Protein AF-A0A4V1XXW2-F1 (afdb_monomer_lite)

Structure (mmCIF, N/CA/C/O backbone):
data_AF-A0A4V1XXW2-F1
#
_entry.id   AF-A0A4V1XXW2-F1
#
loop_
_atom_site.group_PDB
_atom_site.id
_atom_site.type_symbol
_atom_site.label_atom_id
_atom_site.label_alt_id
_atom_site.label_comp_id
_atom_site.label_asym_id
_atom_site.label_entity_id
_atom_site.label_seq_id
_atom_site.pdbx_PDB_ins_code
_atom_site.Cartn_x
_atom_site.Cartn_y
_atom_site.Cartn_z
_atom_site.occupancy
_atom_site.B_iso_or_equiv
_atom_site.auth_seq_id
_atom_site.auth_comp_id
_atom_site.auth_asym_id
_atom_site.auth_atom_id
_atom_site.pdbx_PDB_model_num
ATOM 1 N N . MET A 1 1 ? 29.328 -7.543 -36.535 1.00 34.31 1 MET A N 1
ATOM 2 C CA . MET A 1 1 ? 28.942 -6.376 -35.709 1.00 34.31 1 MET A CA 1
ATOM 3 C C . MET A 1 1 ? 27.741 -6.783 -34.849 1.00 34.31 1 MET A C 1
ATOM 5 O O . MET A 1 1 ? 26.633 -6.884 -35.362 1.00 34.31 1 MET A O 1
ATOM 9 N N . PHE A 1 2 ? 27.964 -7.176 -33.589 1.00 28.14 2 PHE A N 1
ATOM 10 C CA . PHE A 1 2 ? 26.916 -7.724 -32.714 1.00 28.14 2 PHE A CA 1
ATOM 11 C C . PHE A 1 2 ? 26.118 -6.590 -32.059 1.00 28.14 2 PHE A C 1
ATOM 13 O O . PHE A 1 2 ? 26.666 -5.778 -31.323 1.00 28.14 2 PHE A O 1
ATOM 20 N N . SER A 1 3 ? 24.819 -6.524 -32.342 1.00 33.69 3 SER A N 1
ATOM 21 C CA . SER A 1 3 ? 23.911 -5.552 -31.731 1.00 33.69 3 SER A CA 1
ATOM 22 C C . SER A 1 3 ? 23.527 -6.036 -30.333 1.00 33.69 3 SER A C 1
ATOM 24 O O . SER A 1 3 ? 22.852 -7.054 -30.174 1.00 33.69 3 SER A O 1
ATOM 26 N N . GLN A 1 4 ? 24.029 -5.339 -29.318 1.00 38.03 4 GLN A N 1
ATOM 27 C CA . GLN A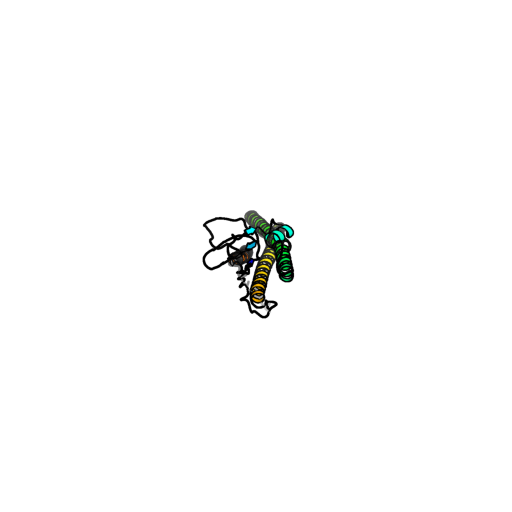 1 4 ? 23.862 -5.685 -27.911 1.00 38.03 4 GLN A CA 1
ATOM 28 C C . GLN A 1 4 ? 22.447 -5.316 -27.439 1.00 38.03 4 GLN A C 1
ATOM 30 O O . GLN A 1 4 ? 22.087 -4.145 -27.334 1.00 38.03 4 GLN A O 1
ATOM 35 N N . LYS A 1 5 ? 21.627 -6.342 -27.195 1.00 38.94 5 LYS A N 1
ATOM 36 C CA . LYS A 1 5 ? 20.193 -6.244 -26.881 1.00 38.94 5 LYS A CA 1
ATOM 37 C C . LYS A 1 5 ? 20.000 -5.975 -25.379 1.00 38.94 5 LYS A C 1
ATOM 39 O O . LYS A 1 5 ? 20.175 -6.889 -24.579 1.00 38.94 5 LYS A O 1
ATOM 44 N N . ARG A 1 6 ? 19.675 -4.738 -24.986 1.00 43.22 6 ARG A N 1
ATOM 45 C CA . ARG A 1 6 ? 19.544 -4.321 -23.570 1.00 43.22 6 ARG A CA 1
ATOM 46 C C . ARG A 1 6 ? 18.113 -4.508 -23.054 1.00 43.22 6 ARG A C 1
ATOM 48 O O . ARG A 1 6 ? 17.178 -4.432 -23.848 1.00 43.22 6 ARG A O 1
ATOM 55 N N . ARG A 1 7 ? 17.932 -4.764 -21.750 1.00 42.31 7 ARG A N 1
ATOM 56 C CA . ARG A 1 7 ? 16.605 -4.938 -21.125 1.00 42.31 7 ARG A CA 1
ATOM 57 C C . ARG A 1 7 ? 16.522 -4.175 -19.796 1.00 42.31 7 ARG A C 1
ATOM 59 O O . ARG A 1 7 ? 17.303 -4.434 -18.883 1.00 42.31 7 ARG A O 1
ATOM 66 N N . ILE A 1 8 ? 15.575 -3.246 -19.682 1.00 44.41 8 ILE A N 1
ATOM 67 C CA . ILE A 1 8 ? 15.371 -2.411 -18.485 1.00 44.41 8 ILE A CA 1
ATOM 68 C C . ILE A 1 8 ? 13.987 -2.696 -17.903 1.00 44.41 8 ILE A C 1
ATOM 70 O O . ILE A 1 8 ? 13.040 -2.919 -18.657 1.00 44.41 8 ILE A O 1
ATOM 74 N N . PHE A 1 9 ? 13.879 -2.694 -16.571 1.00 47.03 9 PHE A N 1
ATOM 75 C CA . PHE A 1 9 ? 12.652 -3.032 -15.855 1.00 47.03 9 PHE A CA 1
ATOM 76 C C . PHE A 1 9 ? 12.373 -2.030 -14.732 1.00 47.03 9 PHE A C 1
ATOM 78 O O . PHE A 1 9 ? 13.282 -1.614 -14.011 1.00 47.03 9 PHE A O 1
ATOM 85 N N . LEU A 1 10 ? 11.101 -1.648 -14.593 1.00 40.00 10 LEU A N 1
ATOM 86 C CA . LEU A 1 10 ? 10.629 -0.655 -13.632 1.00 40.00 10 LEU A CA 1
ATOM 87 C C . LEU A 1 10 ? 9.491 -1.216 -12.770 1.00 40.00 10 LEU A C 1
ATOM 89 O O . LEU A 1 10 ? 8.406 -1.450 -13.292 1.00 40.00 10 LEU A O 1
ATOM 93 N N . LEU A 1 11 ? 9.719 -1.380 -11.459 1.00 38.09 11 LEU A N 1
ATOM 94 C CA . LEU A 1 11 ? 8.665 -1.368 -10.433 1.00 38.09 11 LEU A CA 1
ATOM 95 C C . LEU A 1 11 ? 9.255 -1.288 -9.018 1.00 38.09 11 LEU A C 1
ATOM 97 O O . LEU A 1 11 ? 10.364 -1.750 -8.762 1.00 38.09 11 LEU A O 1
ATOM 101 N N . SER A 1 12 ? 8.489 -0.713 -8.093 1.00 39.03 12 SER A N 1
ATOM 102 C CA . SER A 1 12 ? 8.931 -0.370 -6.748 1.00 39.03 12 SER A CA 1
ATOM 103 C C . SER A 1 12 ? 7.797 -0.416 -5.721 1.00 39.03 12 SER A C 1
ATOM 105 O O . SER A 1 12 ? 6.732 0.117 -6.014 1.00 39.03 12 SER A O 1
ATOM 107 N N . LEU A 1 13 ? 8.043 -1.000 -4.532 1.00 41.69 13 LEU A N 1
ATOM 108 C CA . LEU A 1 13 ? 7.673 -0.451 -3.213 1.00 41.69 13 LEU A CA 1
ATOM 109 C C . LEU A 1 13 ? 8.148 -1.331 -2.042 1.00 41.69 13 LEU A C 1
ATOM 111 O O . LEU A 1 13 ? 7.731 -2.470 -1.878 1.00 41.69 13 LEU A O 1
ATOM 115 N N . THR A 1 14 ? 9.039 -0.723 -1.253 1.00 39.44 14 THR A N 1
ATOM 116 C CA . THR A 1 14 ? 9.429 -0.948 0.154 1.00 39.44 14 THR A CA 1
ATOM 117 C C . THR A 1 14 ? 9.160 -2.306 0.816 1.00 39.44 14 THR A C 1
ATOM 119 O O . THR A 1 14 ? 8.031 -2.630 1.175 1.00 39.44 14 THR A O 1
ATOM 122 N N . GLY A 1 15 ? 10.253 -2.984 1.170 1.00 31.86 15 GLY A N 1
ATOM 123 C CA . GLY A 1 15 ? 10.328 -4.003 2.216 1.00 31.86 15 GLY A CA 1
ATOM 124 C C . GLY A 1 15 ? 11.742 -4.581 2.256 1.00 31.86 15 GLY A C 1
ATOM 125 O O . GLY A 1 15 ? 12.298 -4.883 1.205 1.00 31.86 15 GLY A O 1
ATOM 126 N N . CYS A 1 16 ? 12.369 -4.670 3.429 1.00 30.25 16 CYS A N 1
ATOM 127 C CA . CYS A 1 16 ? 13.702 -5.258 3.564 1.00 30.25 16 CYS A CA 1
ATOM 128 C C . CYS A 1 16 ? 13.752 -6.657 2.929 1.00 30.25 16 CYS A C 1
ATOM 130 O O . CYS A 1 16 ? 12.799 -7.425 3.062 1.00 30.25 16 CYS A O 1
ATOM 132 N N . LEU A 1 17 ? 14.881 -6.987 2.288 1.00 32.81 17 LEU A N 1
ATOM 133 C CA . LEU A 1 17 ? 15.270 -8.358 1.962 1.00 32.81 17 LEU A CA 1
ATOM 134 C C . LEU A 1 17 ? 15.168 -9.191 3.237 1.00 32.81 17 LEU A C 1
ATOM 136 O O . LEU A 1 17 ? 16.070 -9.203 4.069 1.00 32.81 17 LEU A O 1
ATOM 140 N N . SER A 1 18 ? 14.052 -9.883 3.397 1.00 30.67 18 SER A N 1
ATOM 141 C CA . SER A 1 18 ? 14.044 -11.062 4.220 1.00 30.67 18 SER A CA 1
ATOM 142 C C . SER A 1 18 ? 14.420 -12.191 3.278 1.00 30.67 18 SER A C 1
ATOM 144 O O . SER A 1 18 ? 13.609 -12.627 2.467 1.00 30.67 18 SER A O 1
ATOM 146 N N . THR A 1 19 ? 15.633 -12.715 3.415 1.00 39.47 19 THR A N 1
ATOM 147 C CA . THR A 1 19 ? 15.940 -14.106 3.052 1.00 39.47 19 THR A CA 1
ATOM 148 C C . THR A 1 19 ? 15.195 -15.074 3.987 1.00 39.47 19 THR A C 1
ATOM 150 O O . THR A 1 19 ? 15.699 -16.145 4.311 1.00 39.47 19 THR A O 1
ATOM 153 N N . SER A 1 20 ? 14.005 -14.692 4.473 1.00 36.78 20 SER A N 1
ATOM 154 C CA . SER A 1 20 ? 13.183 -15.532 5.321 1.00 36.78 20 SER A CA 1
ATOM 155 C C . SER A 1 20 ? 12.660 -16.678 4.464 1.00 36.78 20 SER A C 1
ATOM 157 O O . SER A 1 20 ? 11.963 -16.436 3.473 1.00 36.78 20 SER A O 1
ATOM 159 N N . PRO A 1 21 ? 12.952 -17.928 4.847 1.00 45.88 21 PRO A N 1
ATOM 160 C CA . PRO A 1 21 ? 12.449 -19.112 4.164 1.00 45.88 21 PRO A CA 1
ATOM 161 C C . PRO A 1 21 ? 10.920 -19.280 4.280 1.00 45.88 21 PRO A C 1
ATOM 163 O O . PRO A 1 21 ? 10.377 -20.237 3.740 1.00 45.88 21 PRO A O 1
ATOM 166 N N . GLY A 1 22 ? 10.210 -18.379 4.973 1.00 34.62 22 GLY A N 1
ATOM 167 C CA . GLY A 1 22 ? 8.797 -18.553 5.316 1.00 34.62 22 GLY A CA 1
ATOM 1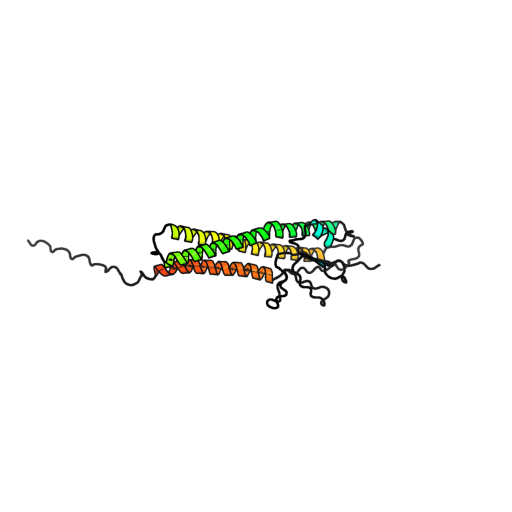68 C C . GLY A 1 22 ? 7.777 -18.139 4.251 1.00 34.62 22 GLY A C 1
ATOM 169 O O . GLY A 1 22 ? 6.651 -18.622 4.304 1.00 34.62 22 GLY A O 1
ATOM 170 N N . ILE A 1 23 ? 8.118 -17.259 3.297 1.00 42.28 23 ILE A N 1
ATOM 171 C CA . ILE A 1 23 ? 7.172 -16.807 2.253 1.00 42.28 23 ILE A CA 1
ATOM 172 C C . ILE A 1 23 ? 7.885 -16.720 0.891 1.00 42.28 23 ILE A C 1
ATOM 174 O O . ILE A 1 23 ? 8.285 -15.632 0.460 1.00 42.28 23 ILE A O 1
ATOM 178 N N . PRO A 1 24 ? 8.074 -17.848 0.180 1.00 38.12 24 PRO A N 1
ATOM 179 C CA . PRO A 1 24 ? 8.524 -17.813 -1.205 1.00 38.12 24 PRO A CA 1
ATOM 180 C C . PRO A 1 24 ? 7.458 -17.097 -2.036 1.00 38.12 24 PRO A C 1
ATOM 182 O O . PRO A 1 24 ? 6.322 -17.547 -2.123 1.00 38.12 24 PRO A O 1
ATOM 185 N N . GLY A 1 25 ? 7.799 -15.963 -2.636 1.00 35.16 25 GLY A N 1
ATOM 186 C CA . GLY A 1 25 ? 6.858 -15.253 -3.502 1.00 35.16 25 GLY A CA 1
ATOM 187 C C . GLY A 1 25 ? 6.992 -13.747 -3.469 1.00 35.16 25 GLY A C 1
ATOM 188 O O . GLY A 1 25 ? 6.607 -13.126 -4.441 1.00 35.16 25 GLY A O 1
ATOM 189 N N . LEU A 1 26 ? 7.522 -13.163 -2.389 1.00 42.03 26 LEU A N 1
ATOM 190 C CA . LEU A 1 26 ? 7.426 -11.728 -2.099 1.00 42.03 26 LEU A CA 1
ATOM 191 C C . LEU A 1 26 ? 8.379 -10.875 -2.959 1.00 42.03 26 LEU A C 1
ATOM 193 O O . LEU A 1 26 ? 9.359 -10.306 -2.487 1.00 42.03 26 LEU A O 1
ATOM 197 N N . PHE A 1 27 ? 8.096 -10.812 -4.256 1.00 43.94 27 PHE A N 1
ATOM 198 C CA . PHE A 1 27 ? 8.801 -10.001 -5.243 1.00 43.94 27 PHE A CA 1
ATOM 199 C C . PHE A 1 27 ? 7.762 -9.131 -5.938 1.00 43.94 27 PHE A C 1
ATOM 201 O O . PHE A 1 27 ? 6.696 -9.607 -6.332 1.00 43.94 27 PHE A O 1
ATOM 208 N N . LEU A 1 28 ? 8.061 -7.839 -6.079 1.00 47.53 28 LEU A N 1
ATOM 209 C CA . LEU A 1 28 ? 7.188 -6.928 -6.817 1.00 47.53 28 LEU A CA 1
ATOM 210 C C . LEU A 1 28 ? 7.220 -7.181 -8.324 1.00 47.53 28 LEU A C 1
ATOM 212 O O . LEU A 1 28 ? 6.311 -6.747 -9.014 1.00 47.53 28 LEU A O 1
ATOM 216 N N . VAL A 1 29 ? 8.273 -7.818 -8.829 1.00 42.75 29 VAL A N 1
ATOM 217 C CA . VAL A 1 29 ? 8.420 -8.228 -10.225 1.00 42.75 29 VAL A CA 1
ATOM 218 C C . VAL A 1 29 ? 9.276 -9.484 -10.228 1.00 42.75 29 VAL A C 1
ATOM 220 O O . VAL A 1 29 ? 10.329 -9.516 -9.591 1.00 42.75 29 VAL A O 1
ATOM 223 N N . GLU A 1 30 ? 8.829 -10.515 -10.936 1.00 41.81 30 GLU A N 1
ATOM 224 C CA . GLU A 1 30 ? 9.654 -11.679 -11.244 1.00 41.81 30 GLU A CA 1
ATOM 225 C C . GLU A 1 30 ? 10.214 -11.508 -12.650 1.00 41.81 30 GLU A C 1
ATOM 227 O O . GLU A 1 30 ? 9.469 -11.305 -13.611 1.00 41.81 30 GLU A O 1
ATOM 232 N N . LEU A 1 31 ? 11.540 -11.538 -12.758 1.00 45.03 31 LEU A N 1
ATOM 233 C CA . LEU A 1 31 ? 12.211 -11.349 -14.026 1.00 45.03 31 LEU A CA 1
ATOM 234 C C . LEU A 1 31 ? 12.726 -12.677 -14.564 1.00 45.03 31 LEU A C 1
ATOM 236 O O . LEU A 1 31 ? 13.581 -13.309 -13.947 1.00 45.03 31 LEU A O 1
ATOM 240 N N . GLN A 1 32 ? 12.243 -13.069 -15.742 1.00 45.28 32 GLN A N 1
ATOM 241 C CA . GLN A 1 32 ? 12.719 -14.260 -16.435 1.00 45.28 32 GLN A CA 1
ATOM 242 C C . GLN A 1 32 ? 13.586 -13.853 -17.630 1.00 45.28 32 GLN A C 1
ATOM 244 O O . GLN A 1 32 ? 13.090 -13.460 -18.689 1.00 45.28 32 GLN A O 1
ATOM 249 N N . VAL A 1 33 ? 14.908 -13.951 -17.473 1.00 44.53 33 VAL A N 1
ATOM 250 C CA . VAL A 1 33 ? 15.854 -13.793 -18.585 1.00 44.53 33 VAL A CA 1
ATOM 251 C C . VAL A 1 33 ? 16.263 -15.190 -19.042 1.00 44.53 33 VAL A C 1
ATOM 253 O O . VAL A 1 33 ? 16.951 -15.916 -18.338 1.00 44.53 33 VAL A O 1
ATOM 256 N N . ASN A 1 34 ? 15.810 -15.580 -20.235 1.00 48.88 34 ASN A N 1
ATOM 257 C CA . ASN A 1 34 ? 16.243 -16.811 -20.908 1.00 48.88 34 ASN A CA 1
ATOM 258 C C . ASN A 1 34 ? 15.961 -18.132 -20.148 1.00 48.88 34 ASN A C 1
ATOM 260 O O . ASN A 1 34 ? 16.733 -19.075 -20.249 1.00 48.88 34 ASN A O 1
ATOM 264 N N . ARG A 1 35 ? 14.832 -18.223 -19.423 1.00 52.47 35 ARG A N 1
ATOM 265 C CA . ARG A 1 35 ? 14.313 -19.432 -18.730 1.00 52.47 35 ARG A CA 1
ATOM 266 C C . ARG A 1 35 ? 15.208 -20.081 -17.655 1.00 52.47 35 ARG A C 1
ATOM 268 O O . ARG A 1 35 ? 14.703 -20.962 -16.968 1.00 52.47 35 ARG A O 1
ATOM 275 N N . THR A 1 36 ? 16.462 -19.669 -17.464 1.00 47.38 36 THR A N 1
ATOM 276 C CA . THR A 1 36 ? 17.409 -20.379 -16.577 1.00 47.38 36 THR A CA 1
ATOM 277 C C . THR A 1 36 ? 17.862 -19.600 -15.345 1.00 47.38 36 THR A C 1
ATOM 279 O O . THR A 1 36 ? 18.256 -20.230 -14.371 1.00 47.38 36 THR A O 1
ATOM 282 N N . GLU A 1 37 ? 17.772 -18.267 -15.327 1.00 48.91 37 GLU A N 1
ATOM 283 C CA . GLU A 1 37 ? 18.101 -17.474 -14.134 1.00 48.91 37 GLU A CA 1
ATOM 284 C C . GLU A 1 37 ? 16.870 -16.766 -13.578 1.00 48.91 37 GLU A C 1
ATOM 286 O O . GLU A 1 37 ? 16.247 -15.930 -14.237 1.00 48.91 37 GLU A O 1
ATOM 291 N N . LEU A 1 38 ? 16.538 -17.120 -12.336 1.00 50.09 38 LEU A N 1
ATOM 292 C CA . LEU A 1 38 ? 15.478 -16.510 -11.554 1.00 50.09 38 LEU A CA 1
ATOM 293 C C . LEU A 1 38 ? 16.111 -15.614 -10.488 1.00 50.09 38 LEU A C 1
ATOM 295 O O . LEU A 1 38 ? 16.591 -16.102 -9.466 1.00 50.09 38 LEU A O 1
ATOM 299 N N . ILE A 1 39 ? 16.118 -14.303 -10.717 1.00 53.00 39 ILE A N 1
ATOM 300 C CA . ILE A 1 39 ? 16.621 -13.342 -9.731 1.00 53.00 39 ILE A CA 1
ATOM 301 C C . ILE A 1 39 ? 15.429 -12.638 -9.092 1.00 53.00 39 ILE A C 1
ATOM 303 O O . ILE A 1 39 ? 14.649 -11.959 -9.756 1.00 53.00 39 ILE A O 1
ATOM 307 N N . ARG A 1 40 ? 15.289 -12.833 -7.780 1.00 46.41 40 ARG A N 1
ATOM 308 C CA . ARG A 1 40 ? 14.234 -12.252 -6.946 1.00 46.41 40 ARG A CA 1
ATOM 309 C C . ARG A 1 40 ? 14.840 -11.119 -6.140 1.00 46.41 40 ARG A C 1
ATOM 311 O O . ARG A 1 40 ? 15.614 -11.360 -5.218 1.00 46.41 40 ARG A O 1
ATOM 318 N N . ALA A 1 41 ? 14.515 -9.887 -6.502 1.00 49.38 41 ALA A N 1
ATOM 319 C CA . ALA A 1 41 ? 15.043 -8.709 -5.835 1.00 49.38 41 ALA A CA 1
ATOM 320 C C . ALA A 1 41 ? 13.929 -7.716 -5.512 1.00 49.38 41 ALA A C 1
ATOM 322 O O . ALA A 1 41 ? 12.974 -7.547 -6.269 1.00 49.38 41 ALA A O 1
ATOM 323 N N . VAL A 1 42 ? 14.074 -7.056 -4.364 1.00 51.88 42 VAL A N 1
ATOM 324 C CA . VAL A 1 42 ? 13.177 -5.994 -3.910 1.00 51.88 42 VAL A CA 1
ATOM 325 C C . VAL A 1 42 ? 13.821 -4.661 -4.272 1.00 51.88 42 VAL A C 1
ATOM 327 O O . VAL A 1 42 ? 14.679 -4.150 -3.557 1.00 51.88 42 VAL A O 1
ATOM 330 N N . GLY A 1 43 ? 13.467 -4.137 -5.441 1.00 59.09 43 GLY A N 1
ATOM 331 C CA . GLY A 1 43 ? 14.053 -2.921 -5.990 1.00 59.09 43 GLY A CA 1
ATOM 332 C C . GLY A 1 43 ? 13.922 -2.864 -7.504 1.00 59.09 43 GLY A C 1
ATOM 333 O O . GLY A 1 43 ? 13.312 -3.730 -8.127 1.00 59.09 43 GLY A O 1
ATOM 334 N N . MET A 1 44 ? 14.519 -1.837 -8.094 1.00 57.66 44 MET A N 1
ATOM 335 C CA . MET A 1 44 ? 14.619 -1.732 -9.542 1.00 57.66 44 MET A CA 1
ATOM 336 C C . MET A 1 44 ? 15.842 -2.500 -10.007 1.00 57.66 44 MET A C 1
ATOM 338 O O . MET A 1 44 ? 16.954 -2.226 -9.555 1.00 57.66 44 MET A O 1
ATOM 342 N N . CYS A 1 45 ? 15.636 -3.457 -10.905 1.00 59.16 45 CYS A N 1
ATOM 343 C CA . CYS A 1 45 ? 16.719 -4.196 -11.531 1.00 59.16 45 CYS A CA 1
ATOM 344 C C . CYS A 1 45 ? 16.777 -3.842 -13.009 1.00 59.16 45 CYS A C 1
ATOM 346 O O . CYS A 1 45 ? 15.785 -3.970 -13.724 1.00 59.16 45 CYS A O 1
ATOM 348 N N . ALA A 1 46 ? 17.952 -3.450 -13.484 1.00 62.59 46 ALA A N 1
ATOM 349 C CA . ALA A 1 46 ? 18.212 -3.360 -14.912 1.00 62.59 46 ALA A CA 1
ATOM 350 C C . ALA A 1 46 ? 19.345 -4.301 -15.294 1.00 62.59 46 ALA A C 1
ATOM 352 O O . ALA A 1 46 ? 20.274 -4.547 -14.518 1.00 62.59 46 ALA A O 1
ATOM 353 N N . SER A 1 47 ? 19.267 -4.806 -16.523 1.00 60.94 47 SER A N 1
ATOM 354 C CA . SER A 1 47 ? 20.365 -5.527 -17.142 1.00 60.94 47 SER A CA 1
ATOM 355 C C . SER A 1 47 ? 20.771 -4.832 -18.434 1.00 60.94 47 SER A C 1
ATOM 357 O O . SER A 1 47 ? 20.034 -4.791 -19.423 1.00 60.94 47 SER A O 1
ATOM 359 N N . GLN A 1 48 ? 21.975 -4.264 -18.436 1.00 57.97 48 GLN A N 1
ATOM 360 C CA . GLN A 1 48 ? 22.503 -3.597 -19.623 1.00 57.97 48 GLN A CA 1
ATOM 361 C C . GLN A 1 48 ? 22.922 -4.594 -20.714 1.00 57.97 48 GLN A C 1
ATOM 363 O O . GLN A 1 48 ? 23.010 -4.205 -21.876 1.00 57.97 48 GLN A O 1
ATOM 368 N N . SER A 1 49 ? 23.147 -5.869 -20.383 1.00 61.50 49 SER A N 1
ATOM 369 C CA . SER A 1 49 ? 23.575 -6.906 -21.324 1.00 61.50 49 SER A CA 1
ATOM 370 C C . SER A 1 49 ? 22.926 -8.253 -20.983 1.00 61.50 49 SER A C 1
ATOM 372 O O . SER A 1 49 ? 22.824 -8.590 -19.808 1.00 61.50 49 SER A O 1
ATOM 374 N N . PRO A 1 50 ? 22.546 -9.090 -21.966 1.00 57.69 50 PRO A N 1
ATOM 375 C CA . PRO A 1 50 ? 21.945 -10.402 -21.695 1.00 57.69 50 PRO A CA 1
ATOM 376 C C . PRO A 1 50 ? 22.870 -11.350 -20.915 1.00 57.69 50 PRO A C 1
ATOM 378 O O . PRO A 1 50 ? 22.403 -12.351 -20.391 1.00 57.69 50 PRO A O 1
ATOM 381 N N . THR A 1 51 ? 24.163 -11.031 -20.846 1.00 62.75 51 THR A N 1
ATOM 382 C CA . THR A 1 51 ? 25.200 -11.781 -20.129 1.00 62.75 51 THR A CA 1
ATOM 383 C C . THR A 1 51 ? 25.692 -11.091 -18.854 1.00 62.75 51 THR A C 1
ATOM 385 O O . THR A 1 51 ? 26.549 -11.636 -18.169 1.00 62.75 51 THR A O 1
ATOM 388 N N . SER A 1 52 ? 25.215 -9.881 -18.534 1.00 60.31 52 SER A N 1
ATOM 389 C CA . SER A 1 52 ? 25.652 -9.163 -17.332 1.00 60.31 52 SER A CA 1
ATOM 390 C C . SER A 1 52 ? 24.753 -9.473 -16.143 1.00 60.31 52 SER A C 1
ATOM 392 O O . SER A 1 52 ? 23.529 -9.466 -16.288 1.00 60.31 52 SER A O 1
ATOM 394 N N . HIS A 1 53 ? 25.362 -9.640 -14.965 1.00 63.84 53 HIS A N 1
ATOM 395 C CA . HIS A 1 53 ? 24.653 -9.717 -13.689 1.00 63.84 53 HIS A CA 1
ATOM 396 C C . HIS A 1 53 ? 23.648 -8.563 -13.559 1.00 63.84 53 HIS A C 1
ATOM 398 O O . HIS A 1 53 ? 24.000 -7.395 -13.754 1.00 63.84 53 HIS A O 1
ATOM 404 N N . LEU A 1 54 ? 22.396 -8.893 -13.229 1.00 61.59 54 LEU A N 1
ATOM 405 C CA . LEU A 1 54 ? 21.365 -7.905 -12.922 1.00 61.59 54 LEU A CA 1
ATOM 406 C C . LEU A 1 54 ? 21.824 -7.043 -11.744 1.00 61.59 54 LEU A C 1
ATOM 408 O O . LEU A 1 54 ? 22.093 -7.551 -10.656 1.00 61.59 54 LEU A O 1
ATOM 412 N N . LYS A 1 55 ? 21.897 -5.726 -11.956 1.00 66.62 55 LYS A N 1
ATOM 413 C CA . LYS A 1 55 ? 22.121 -4.773 -10.868 1.00 66.62 55 LYS A CA 1
ATOM 414 C C . LYS A 1 55 ? 20.769 -4.356 -10.326 1.00 66.62 55 LYS A C 1
ATOM 416 O O . LYS A 1 55 ? 19.993 -3.715 -11.030 1.00 66.62 55 LYS A O 1
ATOM 421 N N . CYS A 1 56 ? 20.508 -4.733 -9.083 1.00 68.50 56 CYS A N 1
ATOM 422 C CA . CYS A 1 56 ? 19.291 -4.387 -8.369 1.00 68.50 56 CYS A CA 1
ATOM 423 C C . CYS A 1 56 ? 19.588 -3.305 -7.338 1.00 68.50 56 CYS A C 1
ATOM 425 O O . CYS A 1 56 ? 20.531 -3.432 -6.557 1.00 68.50 56 CYS A O 1
ATOM 427 N N . LEU A 1 57 ? 18.791 -2.240 -7.347 1.00 69.62 57 LEU A N 1
ATOM 428 C CA . LEU A 1 57 ? 18.970 -1.085 -6.477 1.00 69.62 57 LEU A CA 1
ATOM 429 C C . LEU A 1 57 ? 17.666 -0.747 -5.745 1.00 69.62 57 LEU A C 1
ATOM 431 O O . LEU A 1 57 ? 16.589 -0.773 -6.351 1.00 69.62 57 LEU A O 1
ATOM 435 N N . PRO A 1 58 ? 17.744 -0.383 -4.455 1.00 70.25 58 PRO A N 1
ATOM 436 C CA . PRO A 1 58 ? 16.608 0.168 -3.736 1.00 70.25 58 PRO A CA 1
ATOM 437 C C . PRO A 1 58 ? 16.249 1.549 -4.303 1.00 70.25 58 PRO A C 1
ATOM 439 O O . PRO A 1 58 ? 16.957 2.535 -4.116 1.00 70.25 58 PRO A O 1
ATOM 442 N N . SER A 1 59 ? 15.099 1.622 -4.959 1.00 67.31 59 SER A N 1
ATOM 443 C CA . SER A 1 59 ? 14.487 2.839 -5.519 1.00 67.31 59 SER A CA 1
ATOM 444 C C . SER A 1 59 ? 14.129 3.900 -4.475 1.00 67.31 59 SER A C 1
ATOM 446 O O . SER A 1 59 ? 14.031 5.076 -4.801 1.00 67.31 59 SER A O 1
ATOM 448 N N . TYR A 1 60 ? 13.924 3.492 -3.219 1.00 67.44 60 TYR A N 1
ATOM 449 C CA . TYR A 1 60 ? 13.602 4.403 -2.115 1.00 67.44 60 TYR A CA 1
ATOM 450 C C . TYR A 1 60 ? 14.806 5.252 -1.681 1.00 67.44 60 TYR A C 1
ATOM 452 O O . TYR A 1 60 ? 14.634 6.417 -1.338 1.00 67.44 60 TYR A O 1
ATOM 460 N N . SER A 1 61 ? 16.014 4.679 -1.672 1.00 70.94 61 SER A N 1
ATOM 461 C CA . SER A 1 61 ? 17.209 5.358 -1.152 1.00 70.94 61 SER A CA 1
ATOM 462 C C . SER A 1 61 ? 18.097 5.943 -2.246 1.00 70.94 61 SER A C 1
ATOM 464 O O . SER A 1 61 ? 18.985 6.742 -1.958 1.00 70.94 61 SER A O 1
ATOM 466 N N . ALA A 1 62 ? 17.906 5.526 -3.497 1.00 74.25 62 ALA A N 1
ATOM 467 C CA . ALA A 1 62 ? 18.603 6.098 -4.635 1.00 74.25 62 ALA A CA 1
ATOM 468 C C . ALA A 1 62 ? 17.819 7.310 -5.154 1.00 74.25 62 ALA A C 1
ATOM 470 O O . ALA A 1 62 ? 16.676 7.175 -5.585 1.00 74.25 62 ALA A O 1
ATOM 471 N N . GLY A 1 63 ? 18.436 8.494 -5.113 1.00 80.25 63 GLY A N 1
ATOM 472 C CA . GLY A 1 63 ? 17.890 9.674 -5.785 1.00 80.25 63 GLY A CA 1
ATOM 473 C C . GLY A 1 63 ? 17.744 9.438 -7.290 1.00 80.25 63 GLY A C 1
ATOM 474 O O . GLY A 1 63 ? 18.469 8.620 -7.861 1.00 80.25 63 GLY A O 1
ATOM 475 N N . GLU A 1 64 ? 16.828 10.169 -7.925 1.00 80.31 64 GLU A N 1
ATOM 476 C CA . GLU A 1 64 ? 16.495 10.033 -9.351 1.00 80.31 64 GLU A CA 1
ATOM 477 C C . GLU A 1 64 ? 17.736 10.058 -10.254 1.00 80.31 64 GLU A C 1
ATOM 479 O O . GLU A 1 64 ? 17.871 9.197 -11.115 1.00 80.31 64 GLU A O 1
ATOM 484 N N . SER A 1 65 ? 18.692 10.957 -9.992 1.00 82.50 65 SER A N 1
ATOM 485 C CA . SER A 1 65 ? 19.948 11.059 -10.748 1.00 82.50 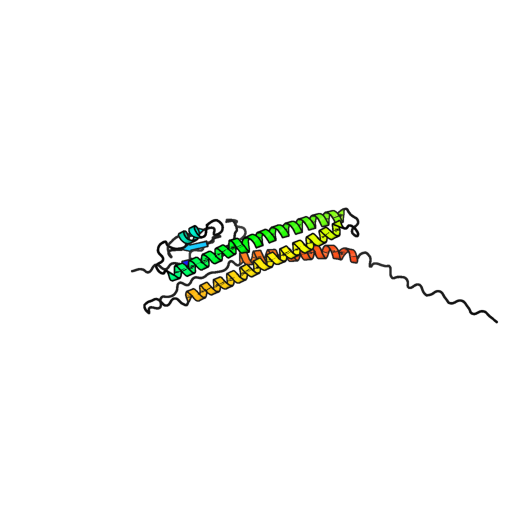65 SER A CA 1
ATOM 486 C C . SER A 1 65 ? 20.828 9.817 -10.625 1.00 82.50 65 SER A C 1
ATOM 488 O O . SER A 1 65 ? 21.274 9.280 -11.629 1.00 82.50 65 SER A O 1
ATOM 490 N N . ARG A 1 66 ? 21.020 9.281 -9.412 1.00 81.62 66 ARG A N 1
ATOM 491 C CA . ARG A 1 66 ? 21.790 8.038 -9.223 1.00 81.62 66 ARG A CA 1
ATOM 492 C C . ARG A 1 66 ? 21.115 6.844 -9.873 1.00 81.62 66 ARG A C 1
ATOM 494 O O . ARG A 1 66 ? 21.787 5.940 -10.357 1.00 81.62 66 ARG A O 1
ATOM 501 N N . LEU A 1 67 ? 19.790 6.817 -9.828 1.00 77.19 67 LEU A N 1
ATOM 502 C CA . LEU A 1 67 ? 18.998 5.751 -10.412 1.00 77.19 67 LEU A CA 1
ATOM 503 C C . LEU A 1 67 ? 19.063 5.823 -11.945 1.00 77.19 67 LEU A C 1
ATOM 505 O O . LEU A 1 67 ? 19.281 4.802 -12.589 1.00 77.19 67 LEU A O 1
ATOM 509 N N . ALA A 1 68 ? 18.981 7.028 -12.509 1.00 82.31 68 ALA A N 1
ATOM 510 C CA . ALA A 1 68 ? 19.217 7.297 -13.919 1.00 82.31 68 ALA A CA 1
ATOM 511 C C . ALA A 1 68 ? 20.633 6.870 -14.329 1.00 82.31 68 ALA A C 1
ATOM 513 O O . ALA A 1 68 ? 20.757 6.037 -15.212 1.00 82.31 68 ALA A O 1
ATOM 514 N N . ASP A 1 69 ? 21.682 7.313 -13.635 1.00 83.50 69 ASP A N 1
ATOM 515 C CA . ASP A 1 69 ? 23.078 6.984 -13.968 1.00 83.50 69 ASP A CA 1
ATOM 516 C C . ASP A 1 69 ? 23.390 5.479 -13.901 1.00 83.50 69 ASP A C 1
ATOM 518 O O . ASP A 1 69 ? 24.256 4.972 -14.616 1.00 83.50 69 ASP A O 1
ATOM 522 N N . LEU A 1 70 ? 22.706 4.746 -13.017 1.00 76.81 70 LEU A N 1
ATOM 523 C CA . LEU A 1 70 ? 22.916 3.308 -12.840 1.00 76.81 70 LEU A CA 1
ATOM 524 C C . LEU A 1 70 ? 22.096 2.464 -13.821 1.00 76.81 70 LEU A C 1
ATOM 526 O O . LEU A 1 70 ? 22.567 1.411 -14.266 1.00 76.81 70 LEU A O 1
ATOM 530 N N . LEU A 1 71 ? 20.868 2.888 -14.133 1.00 73.62 71 LEU A N 1
ATOM 531 C CA . LEU A 1 71 ? 19.950 2.137 -14.993 1.00 73.62 71 LEU A CA 1
ATOM 532 C C . LEU A 1 71 ? 20.095 2.525 -16.470 1.00 73.62 71 LEU A C 1
ATOM 534 O O . LEU A 1 71 ? 20.000 1.654 -17.339 1.00 73.62 71 LEU A O 1
ATOM 538 N N . LEU A 1 72 ? 20.346 3.802 -16.759 1.00 78.56 72 LEU A N 1
ATOM 539 C CA . LEU A 1 72 ? 20.597 4.310 -18.100 1.00 78.56 72 LEU A CA 1
ATOM 540 C C . LEU A 1 72 ? 22.093 4.203 -18.408 1.00 78.56 72 LEU A C 1
ATOM 542 O O . LEU A 1 72 ? 22.940 4.561 -17.593 1.00 78.56 72 LEU A O 1
ATOM 546 N N . PRO A 1 73 ? 22.460 3.701 -19.590 1.00 70.38 73 PRO A N 1
ATOM 547 C CA . PRO A 1 73 ? 23.846 3.745 -20.012 1.00 70.38 73 PRO A CA 1
ATOM 548 C C . PRO A 1 73 ? 24.286 5.187 -20.268 1.00 70.38 73 PRO A C 1
ATOM 550 O O . PRO A 1 73 ? 23.543 5.954 -20.871 1.00 70.38 73 PRO A O 1
ATOM 553 N N . SER A 1 74 ? 25.531 5.517 -19.912 1.00 76.25 74 SER A N 1
ATOM 554 C CA . SER A 1 74 ? 26.117 6.859 -20.082 1.00 76.25 74 SER A CA 1
ATOM 555 C C . SER A 1 74 ? 26.130 7.371 -21.531 1.00 76.25 74 SER A C 1
ATOM 557 O O . SER A 1 74 ? 26.347 8.553 -21.758 1.00 76.25 74 SER A O 1
ATOM 559 N N . ASN A 1 75 ? 25.910 6.486 -22.509 1.00 76.94 75 ASN A N 1
ATOM 560 C CA . ASN A 1 75 ? 25.724 6.823 -23.917 1.00 76.94 75 ASN A CA 1
ATOM 561 C C . ASN A 1 75 ? 24.566 5.979 -24.484 1.00 76.94 75 ASN A C 1
ATOM 563 O O . ASN A 1 75 ? 24.791 4.837 -24.917 1.00 76.94 75 ASN A O 1
ATOM 567 N N . PRO A 1 76 ? 23.312 6.463 -24.423 1.00 72.12 76 PRO A N 1
ATOM 568 C CA . PRO A 1 76 ? 22.206 5.779 -25.070 1.00 72.12 76 PRO A CA 1
ATOM 569 C C . PRO A 1 76 ? 22.394 5.872 -26.588 1.00 72.12 76 PRO A C 1
ATOM 571 O O . PRO A 1 76 ? 22.598 6.948 -27.136 1.00 72.12 76 PRO A O 1
ATOM 574 N N . ALA A 1 77 ? 22.328 4.730 -27.278 1.00 71.25 77 ALA A N 1
ATOM 575 C CA . ALA A 1 77 ? 22.390 4.695 -28.742 1.00 71.25 77 ALA A CA 1
ATOM 576 C C . ALA A 1 77 ? 21.163 5.356 -29.402 1.00 71.25 77 ALA A C 1
ATOM 578 O O . ALA A 1 77 ? 21.176 5.602 -30.602 1.00 71.25 77 ALA A O 1
ATOM 579 N N . ASP A 1 78 ? 20.118 5.615 -28.612 1.00 75.31 78 ASP A N 1
ATOM 580 C CA . ASP A 1 78 ? 18.859 6.197 -29.043 1.00 75.31 78 ASP A CA 1
ATOM 581 C C . ASP A 1 78 ? 18.396 7.246 -28.006 1.00 75.31 78 ASP A C 1
ATOM 583 O O . ASP A 1 78 ? 18.094 6.880 -26.859 1.00 75.31 78 ASP A O 1
ATOM 587 N N . PRO A 1 79 ? 18.392 8.547 -28.354 1.00 79.75 79 PRO A N 1
ATOM 588 C CA . PRO A 1 79 ? 17.983 9.612 -27.442 1.00 79.75 79 PRO A CA 1
ATOM 589 C C . PRO A 1 79 ? 16.486 9.558 -27.099 1.00 79.75 79 PRO A C 1
ATOM 591 O O . PRO A 1 79 ? 16.105 9.971 -26.003 1.00 79.75 79 PRO A O 1
ATOM 594 N N . GLU A 1 80 ? 15.639 9.012 -27.978 1.00 79.44 80 GLU A N 1
ATOM 595 C CA . GLU A 1 80 ? 14.194 8.911 -27.744 1.00 79.44 80 GLU A CA 1
ATOM 596 C C . GLU A 1 80 ? 13.895 7.903 -26.624 1.00 79.44 80 GLU A C 1
ATOM 598 O O . GLU A 1 80 ? 13.155 8.191 -25.678 1.00 79.44 80 GLU A O 1
ATOM 603 N N . TYR A 1 81 ? 14.576 6.754 -26.655 1.00 73.94 81 TYR A N 1
ATOM 604 C CA . TYR A 1 81 ? 14.491 5.736 -25.608 1.00 73.94 81 TYR A CA 1
ATOM 605 C C . TYR A 1 81 ? 14.911 6.272 -24.232 1.00 73.94 81 TYR A C 1
ATOM 607 O O . TYR A 1 81 ? 14.274 5.971 -23.217 1.00 73.94 81 TYR A O 1
ATOM 615 N N . ALA A 1 82 ? 15.976 7.078 -24.187 1.00 79.50 82 ALA A N 1
ATOM 616 C CA . ALA A 1 82 ? 16.447 7.690 -22.948 1.00 79.50 82 ALA A CA 1
ATOM 617 C C . ALA A 1 82 ? 15.399 8.646 -22.358 1.00 79.50 82 ALA A C 1
ATOM 619 O O . ALA A 1 82 ? 15.164 8.619 -21.148 1.00 79.50 82 ALA A O 1
ATOM 620 N N . GLY A 1 83 ? 14.718 9.427 -23.203 1.00 82.25 83 GLY A N 1
ATOM 621 C CA . GLY A 1 83 ? 13.631 10.314 -22.784 1.00 82.25 83 GLY A CA 1
ATOM 622 C C . GLY A 1 83 ? 12.463 9.555 -22.149 1.00 82.25 83 GLY A C 1
ATOM 623 O O . GLY A 1 83 ? 12.063 9.866 -21.025 1.00 82.25 83 GLY A O 1
ATOM 624 N N . ILE A 1 84 ? 11.971 8.505 -22.817 1.00 76.06 84 ILE A N 1
ATOM 625 C CA . ILE A 1 84 ? 10.858 7.676 -22.317 1.00 76.06 84 ILE A CA 1
ATOM 626 C C . ILE A 1 84 ? 11.228 7.004 -20.990 1.00 76.06 84 ILE A C 1
ATOM 628 O O . ILE A 1 84 ? 10.439 7.014 -20.046 1.00 76.06 84 ILE A O 1
ATOM 632 N N . MET A 1 85 ? 12.436 6.445 -20.888 1.00 74.38 85 MET A N 1
ATOM 633 C CA . MET A 1 85 ? 12.893 5.780 -19.665 1.00 74.38 85 MET A CA 1
ATOM 634 C C . MET A 1 85 ? 13.043 6.751 -18.499 1.00 74.38 85 MET A C 1
ATOM 636 O O . MET A 1 85 ? 12.646 6.421 -17.385 1.00 74.38 85 MET A O 1
ATOM 640 N N . THR A 1 86 ? 13.564 7.952 -18.750 1.00 81.75 86 THR A N 1
ATOM 641 C CA . THR A 1 86 ? 13.684 8.991 -17.720 1.00 81.75 86 THR A CA 1
ATOM 642 C C . THR A 1 86 ? 12.301 9.417 -17.230 1.00 81.75 86 THR A C 1
ATOM 644 O O . THR A 1 86 ? 12.075 9.489 -16.025 1.00 81.75 86 THR A O 1
ATOM 647 N N . MET A 1 87 ? 11.337 9.594 -18.140 1.00 81.19 87 MET A N 1
ATOM 648 C CA . MET A 1 87 ? 9.949 9.894 -17.781 1.00 81.19 87 MET A CA 1
ATOM 649 C C . MET A 1 87 ? 9.317 8.773 -16.944 1.00 81.19 87 MET A C 1
ATOM 651 O O . MET A 1 87 ? 8.694 9.051 -15.918 1.00 81.19 87 MET A O 1
ATOM 655 N N . LEU A 1 88 ? 9.495 7.507 -17.342 1.00 75.44 88 LEU A N 1
ATOM 656 C CA . LEU A 1 88 ? 8.956 6.363 -16.600 1.00 75.44 88 LEU A CA 1
ATOM 657 C C . LEU A 1 88 ? 9.585 6.254 -15.205 1.00 75.44 88 LEU A C 1
ATOM 659 O O . LEU A 1 88 ? 8.892 5.952 -14.234 1.00 75.44 88 LEU A O 1
ATOM 663 N N . LEU A 1 89 ? 10.892 6.509 -15.111 1.00 78.06 89 LEU A N 1
ATOM 664 C CA . LEU A 1 89 ? 11.650 6.480 -13.866 1.00 78.06 89 LEU A CA 1
ATOM 665 C C . LEU A 1 89 ? 11.197 7.582 -12.913 1.00 78.06 89 LEU A C 1
ATOM 667 O O . LEU A 1 89 ? 10.932 7.305 -11.743 1.00 78.06 89 LEU A O 1
ATOM 671 N N . SER A 1 90 ? 11.036 8.795 -13.436 1.00 82.94 90 SER A N 1
ATOM 672 C CA . SER A 1 90 ? 10.528 9.945 -12.695 1.00 82.94 90 SER A CA 1
ATOM 673 C C . SER A 1 90 ? 9.108 9.690 -12.185 1.00 82.94 90 SER A C 1
ATOM 675 O O . SER A 1 90 ? 8.821 9.880 -11.003 1.00 82.94 90 SER A O 1
ATOM 677 N N . LEU A 1 91 ? 8.230 9.141 -13.035 1.00 80.38 91 LEU A N 1
ATOM 678 C CA . LEU A 1 91 ? 6.863 8.781 -12.659 1.00 80.38 91 LEU A CA 1
ATOM 679 C C . LEU A 1 91 ? 6.832 7.695 -11.576 1.00 80.38 91 LEU A C 1
ATOM 681 O O . LEU A 1 91 ? 6.114 7.832 -10.586 1.00 80.38 91 LEU A O 1
ATOM 685 N N . ALA A 1 92 ? 7.613 6.624 -11.736 1.00 76.94 92 ALA A N 1
ATOM 686 C CA . ALA A 1 92 ? 7.689 5.545 -10.756 1.00 76.94 92 ALA A CA 1
ATOM 687 C C . ALA A 1 92 ? 8.219 6.050 -9.404 1.00 76.94 92 ALA A C 1
ATOM 689 O O . ALA A 1 92 ? 7.665 5.718 -8.352 1.00 76.94 92 ALA A O 1
ATOM 690 N N . HIS A 1 93 ? 9.253 6.894 -9.433 1.00 81.12 93 HIS A N 1
ATOM 691 C CA . HIS A 1 93 ? 9.817 7.515 -8.241 1.00 81.12 93 HIS A CA 1
ATOM 692 C C . HIS A 1 93 ? 8.808 8.448 -7.559 1.00 81.12 93 HIS A C 1
ATOM 694 O O . HIS A 1 93 ? 8.627 8.378 -6.340 1.00 81.12 93 HIS A O 1
ATOM 700 N N . ALA A 1 94 ? 8.092 9.272 -8.328 1.00 84.25 94 ALA A N 1
ATOM 701 C CA . ALA A 1 94 ? 7.052 10.159 -7.819 1.00 84.25 94 ALA A CA 1
ATOM 702 C C . ALA A 1 94 ? 5.895 9.374 -7.187 1.00 84.25 94 ALA A C 1
ATOM 704 O O . ALA A 1 94 ? 5.499 9.670 -6.062 1.00 84.25 94 ALA A O 1
ATOM 705 N N . LEU A 1 95 ? 5.390 8.331 -7.851 1.00 80.00 95 LEU A N 1
ATOM 706 C CA . LEU A 1 95 ? 4.336 7.474 -7.304 1.00 80.00 95 LEU A CA 1
ATOM 707 C C . LEU A 1 95 ? 4.767 6.846 -5.977 1.00 80.00 95 LEU A C 1
ATOM 709 O O . LEU A 1 95 ? 4.037 6.908 -4.987 1.00 80.00 95 LEU A O 1
ATOM 713 N N . GLN A 1 96 ? 5.972 6.284 -5.921 1.00 81.38 96 GLN A N 1
ATOM 714 C CA . GLN A 1 96 ? 6.483 5.658 -4.709 1.00 81.38 96 GLN A CA 1
ATOM 715 C C . GLN A 1 96 ? 6.627 6.652 -3.553 1.00 81.38 96 GLN A C 1
ATOM 717 O O . GLN A 1 96 ? 6.148 6.385 -2.451 1.00 81.38 96 GLN A O 1
ATOM 722 N N . THR A 1 97 ? 7.316 7.768 -3.787 1.00 83.12 97 THR A N 1
ATOM 723 C CA . THR A 1 97 ? 7.710 8.701 -2.722 1.00 83.12 97 THR A CA 1
ATOM 724 C C . THR A 1 97 ? 6.575 9.628 -2.309 1.00 83.12 97 THR A C 1
ATOM 726 O O . THR A 1 97 ? 6.409 9.896 -1.120 1.00 83.12 97 THR A O 1
ATOM 729 N N . LYS A 1 98 ? 5.770 10.101 -3.266 1.00 86.62 98 LYS A N 1
ATOM 730 C CA . LYS A 1 98 ? 4.744 11.1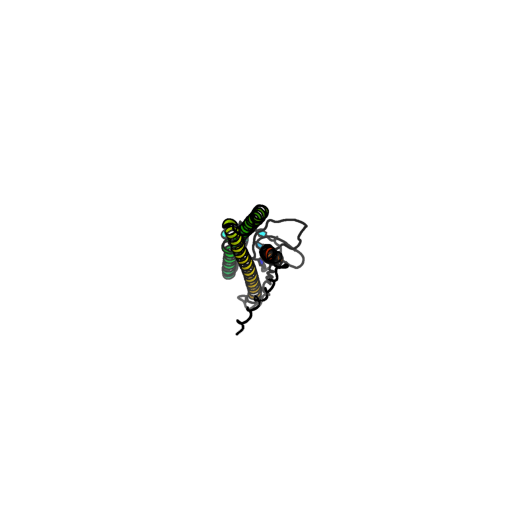27 -3.032 1.00 86.62 98 LYS A CA 1
ATOM 731 C C . LYS A 1 98 ? 3.355 10.559 -2.797 1.00 86.62 98 LYS A C 1
ATOM 733 O O . LYS A 1 98 ? 2.548 11.234 -2.171 1.00 86.62 98 LYS A O 1
ATOM 738 N N . VAL A 1 99 ? 3.058 9.360 -3.300 1.00 86.25 99 VAL A N 1
ATOM 739 C CA . VAL A 1 99 ? 1.710 8.779 -3.208 1.00 86.25 99 VAL A CA 1
ATOM 740 C C . VAL A 1 99 ? 1.714 7.595 -2.256 1.00 86.25 99 VAL A C 1
ATOM 742 O O . VAL A 1 99 ? 1.092 7.642 -1.199 1.00 86.25 99 VAL A O 1
ATOM 745 N N . PHE A 1 100 ? 2.453 6.539 -2.577 1.00 82.88 100 PHE A N 1
ATOM 746 C CA . PHE A 1 100 ? 2.356 5.291 -1.828 1.00 82.88 100 PHE A CA 1
ATOM 747 C C . PHE A 1 100 ? 2.920 5.387 -0.416 1.00 82.88 100 PHE A C 1
ATOM 749 O O . PHE A 1 100 ? 2.289 4.905 0.523 1.00 82.88 100 PHE A O 1
ATOM 756 N N . HIS A 1 101 ? 4.074 6.031 -0.246 1.00 83.38 101 HIS A N 1
ATOM 757 C CA . HIS A 1 101 ? 4.689 6.167 1.068 1.00 83.38 101 HIS A CA 1
ATOM 758 C C . HIS A 1 101 ? 3.796 6.915 2.079 1.00 83.38 101 HIS A C 1
ATOM 760 O O . HIS A 1 101 ? 3.492 6.335 3.123 1.00 83.38 101 HIS A O 1
ATOM 766 N N . PRO A 1 102 ? 3.292 8.135 1.799 1.00 88.69 102 PRO A N 1
ATOM 767 C CA . PRO A 1 102 ? 2.415 8.824 2.744 1.00 88.69 102 PRO A CA 1
ATOM 768 C C . PRO A 1 102 ? 1.066 8.121 2.936 1.00 88.69 102 PRO A C 1
ATOM 770 O O . PRO A 1 102 ? 0.549 8.140 4.050 1.00 88.69 102 PRO A O 1
ATOM 773 N N . LEU A 1 103 ? 0.509 7.459 1.911 1.00 86.81 103 LEU A N 1
ATOM 774 C CA . LEU A 1 103 ? -0.728 6.682 2.064 1.00 86.81 103 LEU A CA 1
ATOM 775 C C . LEU A 1 103 ? -0.542 5.494 3.014 1.00 86.81 103 LEU A C 1
ATOM 777 O O . LEU A 1 103 ? -1.373 5.283 3.895 1.00 86.81 103 LEU A O 1
ATOM 781 N N . LEU A 1 104 ? 0.552 4.740 2.871 1.00 83.00 104 LEU A N 1
ATOM 782 C CA . LEU A 1 104 ? 0.848 3.597 3.736 1.00 83.00 104 LEU A CA 1
ATOM 783 C C . LEU A 1 104 ? 1.165 4.038 5.164 1.00 83.00 104 LEU A C 1
ATOM 785 O O . LEU A 1 104 ? 0.613 3.476 6.108 1.00 83.00 104 LEU A O 1
ATOM 789 N N . VAL A 1 105 ? 2.008 5.061 5.330 1.00 88.19 105 VAL A N 1
ATOM 790 C CA . VAL A 1 105 ? 2.339 5.610 6.653 1.00 88.19 105 VAL A CA 1
ATOM 791 C C . VAL A 1 105 ? 1.085 6.176 7.320 1.00 88.19 105 VAL A C 1
ATOM 793 O O . VAL A 1 105 ? 0.801 5.842 8.468 1.00 88.19 105 VAL A O 1
ATOM 796 N N . GLY A 1 106 ? 0.285 6.961 6.595 1.00 89.12 106 GLY A N 1
ATOM 797 C CA . GLY A 1 106 ? -0.972 7.517 7.095 1.00 89.12 106 GLY A CA 1
ATOM 798 C C . GLY A 1 106 ? -1.980 6.433 7.480 1.00 89.12 106 GLY A C 1
ATOM 799 O O . GLY A 1 106 ? -2.543 6.475 8.575 1.00 89.12 106 GLY A O 1
ATOM 800 N N . SER A 1 107 ? -2.158 5.418 6.630 1.00 89.12 107 SER A N 1
ATOM 801 C CA . SER A 1 107 ? -3.025 4.271 6.915 1.00 89.12 107 SER A CA 1
ATOM 802 C C . SER A 1 107 ? -2.555 3.495 8.145 1.00 89.12 107 SER A C 1
ATOM 804 O O . SER A 1 107 ? -3.385 3.119 8.969 1.00 89.12 107 SER A O 1
ATOM 806 N N . ALA A 1 108 ? -1.248 3.259 8.292 1.00 85.56 108 ALA A N 1
ATOM 807 C CA . ALA A 1 108 ? -0.691 2.554 9.441 1.00 85.56 108 ALA A CA 1
ATOM 808 C C . ALA A 1 108 ? -0.916 3.343 10.738 1.00 85.56 108 ALA A C 1
ATOM 810 O O . ALA A 1 108 ? -1.420 2.790 11.714 1.00 85.56 108 ALA A O 1
ATOM 811 N N . VAL A 1 109 ? -0.618 4.646 10.740 1.00 93.19 109 VAL A N 1
ATOM 812 C CA . VAL A 1 109 ? -0.825 5.522 11.905 1.00 93.19 109 VAL A CA 1
ATOM 813 C C . VAL A 1 109 ? -2.297 5.544 12.325 1.00 93.19 109 VAL A C 1
ATOM 815 O O . VAL A 1 109 ? -2.599 5.346 13.503 1.00 93.19 109 VAL A O 1
ATOM 818 N N . LEU A 1 110 ? -3.225 5.721 11.379 1.00 90.69 110 LEU A N 1
ATOM 819 C CA . LEU A 1 110 ? -4.662 5.721 11.672 1.00 90.69 110 LEU A CA 1
ATOM 820 C C . LEU A 1 110 ? -5.169 4.352 12.137 1.00 90.69 110 LEU A C 1
ATOM 822 O O . LEU A 1 110 ? -6.023 4.283 13.020 1.00 90.69 110 LEU A O 1
ATOM 826 N N . PHE A 1 111 ? -4.622 3.264 11.597 1.00 88.38 111 PHE A N 1
ATOM 827 C CA . PHE A 1 111 ? -4.934 1.911 12.047 1.00 88.38 111 PHE A CA 1
ATOM 828 C C . PHE A 1 111 ? -4.504 1.673 13.498 1.00 88.38 111 PHE A C 1
ATOM 830 O O . PHE A 1 111 ? -5.310 1.218 14.311 1.00 88.38 111 PHE A O 1
ATOM 837 N N . PHE A 1 112 ? -3.271 2.039 13.862 1.00 90.62 112 PHE A N 1
ATOM 838 C CA . PHE A 1 112 ? -2.806 1.938 15.247 1.00 90.62 112 PHE A CA 1
ATOM 839 C C . PHE A 1 112 ? -3.624 2.823 16.187 1.00 90.62 112 PHE A C 1
ATOM 841 O O . PHE A 1 112 ? -3.993 2.381 17.276 1.00 90.62 112 PHE A O 1
ATOM 848 N N . LEU A 1 113 ? -3.973 4.039 15.759 1.00 91.25 113 LEU A N 1
ATOM 849 C CA . LEU A 1 113 ? -4.843 4.929 16.526 1.00 91.25 113 LEU A CA 1
ATOM 850 C C . LEU A 1 113 ? -6.230 4.309 16.756 1.00 91.25 113 LEU A C 1
ATOM 852 O O . LEU A 1 113 ? -6.756 4.393 17.869 1.00 91.25 113 LEU A O 1
ATOM 856 N N . SER A 1 114 ? -6.794 3.643 15.745 1.00 90.69 114 SER A N 1
ATOM 857 C CA . SER A 1 114 ? -8.060 2.911 15.851 1.00 90.69 114 SER A CA 1
ATOM 858 C C . SER A 1 114 ? -7.965 1.754 16.853 1.00 90.69 114 SER A C 1
ATOM 860 O O . SER A 1 114 ? -8.794 1.663 17.761 1.00 90.69 114 SER A O 1
ATOM 862 N N . ILE A 1 115 ? -6.904 0.936 16.789 1.00 90.19 115 ILE A N 1
ATOM 863 C CA . ILE A 1 115 ? -6.663 -0.159 17.746 1.00 90.19 115 ILE A CA 1
ATOM 864 C C . ILE A 1 115 ? -6.519 0.369 19.174 1.00 90.19 115 ILE A C 1
ATOM 866 O O . ILE A 1 115 ? -7.174 -0.141 20.082 1.00 90.19 115 ILE A O 1
ATOM 870 N N . ILE A 1 116 ? -5.684 1.388 19.395 1.00 93.69 116 ILE A N 1
ATOM 871 C CA . ILE A 1 116 ? -5.484 1.982 20.725 1.00 93.69 116 ILE A CA 1
ATOM 872 C C . ILE A 1 116 ? -6.817 2.509 21.263 1.00 93.69 116 ILE A C 1
ATOM 874 O O . ILE A 1 116 ? -7.192 2.194 22.393 1.00 93.69 116 ILE A O 1
ATOM 878 N N . SER A 1 117 ? -7.572 3.246 20.446 1.00 89.38 117 SER A N 1
ATOM 879 C CA . SER A 1 117 ? -8.883 3.774 20.834 1.00 89.38 117 SER A CA 1
ATOM 880 C C . SER A 1 117 ? -9.877 2.653 21.161 1.00 89.38 117 SER A C 1
ATOM 882 O O . SER A 1 117 ? -10.620 2.75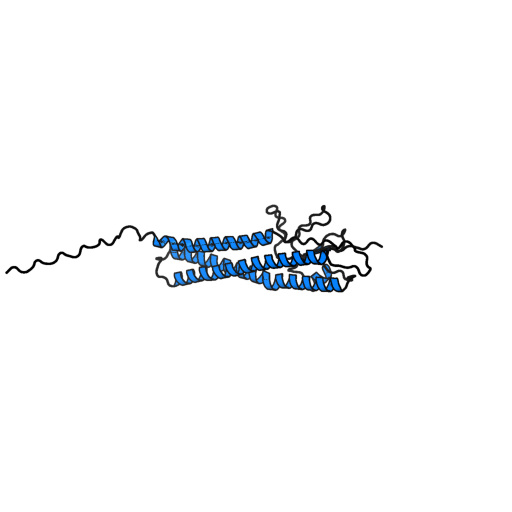4 22.138 1.00 89.38 117 SER A O 1
ATOM 884 N N . MET A 1 118 ? -9.850 1.547 20.411 1.00 89.69 118 MET A N 1
ATOM 885 C CA . MET A 1 118 ? -10.684 0.369 20.657 1.00 89.69 118 MET A CA 1
ATOM 886 C C . MET A 1 118 ? -10.303 -0.325 21.971 1.00 89.69 118 MET A C 1
ATOM 888 O O . MET A 1 118 ? -11.178 -0.698 22.751 1.00 89.69 118 MET A O 1
ATOM 892 N N . LEU A 1 119 ? -9.007 -0.479 22.257 1.00 91.94 119 LEU A N 1
ATOM 893 C CA . LEU A 1 119 ? -8.531 -1.067 23.510 1.00 91.94 119 LEU A CA 1
ATOM 894 C C . LEU A 1 119 ? -8.919 -0.209 24.716 1.00 91.94 119 LEU A C 1
ATOM 896 O O . LEU A 1 119 ? -9.358 -0.748 25.733 1.00 91.94 119 LEU A O 1
ATOM 900 N N . LEU A 1 120 ? -8.802 1.116 24.599 1.00 92.12 120 LEU A N 1
ATOM 901 C CA . LEU A 1 120 ? -9.259 2.049 25.627 1.00 92.12 120 LEU A CA 1
ATOM 902 C C . LEU A 1 120 ? -10.776 1.967 25.819 1.00 92.12 120 LEU A C 1
ATOM 904 O O . LEU A 1 120 ? -11.234 1.937 26.959 1.00 92.12 120 LEU A O 1
ATOM 908 N N . LEU A 1 121 ? -11.548 1.849 24.733 1.00 89.56 121 LEU A N 1
ATOM 909 C CA . LEU A 1 121 ? -13.003 1.691 24.800 1.00 89.56 121 LEU A CA 1
ATOM 910 C C . LEU A 1 121 ? -13.374 0.398 25.525 1.00 89.56 121 LEU A C 1
ATOM 912 O O . LEU A 1 121 ? -14.172 0.421 26.457 1.00 89.56 121 LEU A O 1
ATOM 916 N N . ARG A 1 122 ? -12.731 -0.716 25.162 1.00 90.00 122 ARG A N 1
ATOM 917 C CA . ARG A 1 122 ? -12.951 -2.018 25.799 1.00 90.00 122 ARG A CA 1
ATOM 918 C C . ARG A 1 122 ? -12.582 -2.003 27.280 1.00 90.00 122 ARG A C 1
ATOM 920 O O . ARG A 1 122 ? -13.282 -2.614 28.080 1.00 90.00 122 ARG A O 1
ATOM 927 N N . ARG A 1 123 ? -11.493 -1.324 27.662 1.00 90.81 123 ARG A N 1
ATOM 928 C CA . ARG A 1 123 ? -11.132 -1.136 29.077 1.00 90.81 123 ARG A CA 1
ATOM 929 C C . ARG A 1 123 ? -12.187 -0.311 29.805 1.00 90.81 123 ARG A C 1
ATOM 931 O O . ARG A 1 123 ? -12.609 -0.710 30.879 1.00 90.81 123 ARG A O 1
ATOM 938 N N . TYR A 1 124 ? -12.648 0.781 29.200 1.00 88.62 124 TYR A N 1
ATOM 939 C CA . TYR A 1 124 ? -13.643 1.659 29.807 1.00 88.62 124 TYR A CA 1
ATOM 940 C C . TYR A 1 124 ? -14.987 0.955 30.032 1.00 88.62 124 TYR A C 1
ATOM 942 O O . TYR A 1 124 ? -15.549 1.063 31.116 1.00 88.62 124 TYR A O 1
ATOM 950 N N . MET A 1 125 ? -15.458 0.164 29.060 1.00 86.00 125 MET A N 1
ATOM 951 C CA . MET A 1 125 ? -16.703 -0.609 29.192 1.00 86.00 125 MET A CA 1
ATOM 952 C C . MET A 1 125 ? -16.633 -1.700 30.268 1.00 86.00 125 MET A C 1
ATOM 954 O O . MET A 1 125 ? -17.663 -2.084 30.804 1.00 86.00 125 MET A O 1
ATOM 958 N N . LYS A 1 126 ? -15.438 -2.193 30.618 1.00 88.19 126 LYS A N 1
ATOM 959 C CA . LYS A 1 126 ? -15.281 -3.154 31.723 1.00 88.19 126 LYS A CA 1
ATOM 960 C C . LYS A 1 126 ? -15.391 -2.512 33.107 1.00 88.19 126 LYS A C 1
ATOM 962 O O . LYS A 1 126 ? -15.675 -3.222 34.062 1.00 88.19 126 LYS A O 1
ATOM 967 N N . THR A 1 127 ? -15.102 -1.218 33.235 1.00 84.88 127 THR A N 1
ATOM 968 C CA . THR A 1 127 ? -15.033 -0.532 34.539 1.00 84.88 127 THR A CA 1
ATOM 969 C C . THR A 1 127 ? -16.236 0.374 34.802 1.00 84.88 127 THR A C 1
ATOM 971 O O . THR A 1 127 ? -16.543 0.651 35.956 1.00 84.88 127 THR A O 1
ATOM 974 N N . ALA A 1 128 ? -16.895 0.879 33.758 1.00 72.62 128 ALA A N 1
ATOM 975 C CA . ALA A 1 128 ? -17.933 1.898 33.873 1.00 72.62 128 ALA A CA 1
ATOM 976 C C . ALA A 1 128 ? -19.320 1.365 33.496 1.00 72.62 128 ALA A C 1
ATOM 978 O O . ALA A 1 128 ? -19.451 0.543 32.592 1.00 72.62 128 ALA A O 1
ATOM 979 N N . VAL A 1 129 ? -20.358 1.906 34.145 1.00 72.94 129 VAL A N 1
ATOM 980 C CA . VAL A 1 129 ? -21.762 1.679 33.772 1.00 72.94 129 VAL A CA 1
ATOM 981 C C . VAL A 1 129 ? -21.951 2.099 32.299 1.00 72.94 129 VAL A C 1
ATOM 983 O O . VAL A 1 129 ? -21.635 3.245 31.955 1.00 72.94 129 VAL A O 1
ATOM 986 N N . PRO A 1 130 ? -22.411 1.194 31.415 1.00 61.53 130 PRO A N 1
ATOM 987 C CA . PRO A 1 130 ? -22.176 1.269 29.968 1.00 61.53 130 PRO A CA 1
ATOM 988 C C . PRO A 1 130 ? -22.800 2.471 29.235 1.00 61.53 130 PRO A C 1
ATOM 990 O O . PRO A 1 130 ? -22.304 2.847 28.173 1.00 61.53 130 PRO A O 1
ATOM 993 N N . ASN A 1 131 ? -23.811 3.146 29.795 1.00 59.19 131 ASN A N 1
ATOM 994 C CA . ASN A 1 131 ? -24.767 3.866 28.942 1.00 59.19 131 ASN A CA 1
ATOM 995 C C . ASN A 1 131 ? -24.775 5.407 28.962 1.00 59.19 131 ASN A C 1
ATOM 997 O O . ASN A 1 131 ? -25.512 5.984 28.169 1.00 59.19 131 ASN A O 1
ATOM 1001 N N . ALA A 1 132 ? -23.958 6.121 29.752 1.00 63.00 132 ALA A N 1
ATOM 1002 C CA . ALA A 1 132 ? -24.143 7.589 29.864 1.00 63.00 132 ALA A CA 1
ATOM 1003 C C . ALA A 1 132 ? -22.890 8.475 29.778 1.00 63.00 132 ALA A C 1
ATOM 1005 O O . ALA A 1 132 ? -22.996 9.702 29.790 1.00 63.00 132 ALA A O 1
ATOM 1006 N N . SER A 1 133 ? -21.686 7.910 29.677 1.00 83.62 133 SER A N 1
ATOM 1007 C CA . SER A 1 133 ? -20.479 8.738 29.716 1.00 83.62 133 SER A CA 1
ATOM 1008 C C . SER A 1 133 ? -20.221 9.445 28.372 1.00 83.62 133 SER A C 1
ATOM 1010 O O . SER A 1 133 ? -20.020 8.775 27.351 1.00 83.62 133 SER A O 1
ATOM 1012 N N . PRO A 1 134 ? -20.103 10.791 28.335 1.00 87.62 134 PRO A N 1
ATOM 1013 C CA . PRO A 1 134 ? -19.715 11.517 27.122 1.00 87.62 134 PRO A CA 1
ATOM 1014 C C . PRO A 1 134 ? -18.333 11.085 26.603 1.00 87.62 134 PRO A C 1
ATOM 1016 O O . PRO A 1 134 ? -18.044 11.236 25.413 1.00 87.62 134 PRO A O 1
ATOM 1019 N N . LYS A 1 135 ? -17.483 10.502 27.466 1.00 87.25 135 LYS A N 1
ATOM 1020 C CA . LYS A 1 135 ? -16.178 9.952 27.076 1.00 87.25 135 LYS A CA 1
ATOM 1021 C C . LYS A 1 135 ? -16.330 8.706 26.199 1.00 87.25 135 LYS A C 1
ATOM 1023 O O . LYS A 1 135 ? -15.651 8.626 25.179 1.00 87.25 135 LYS A O 1
ATOM 1028 N N . THR A 1 136 ? -17.253 7.793 26.523 1.00 87.19 136 THR A N 1
ATOM 1029 C CA . THR A 1 136 ? -17.532 6.591 25.710 1.00 87.19 136 THR A CA 1
ATOM 1030 C C . THR A 1 136 ? -17.975 6.971 24.302 1.00 87.19 136 THR A C 1
ATOM 1032 O O . THR A 1 136 ? -17.464 6.429 23.324 1.00 87.19 136 THR A O 1
ATOM 1035 N N . ARG A 1 137 ? -18.868 7.967 24.181 1.00 88.19 137 ARG A N 1
ATOM 1036 C CA . ARG A 1 137 ? -19.348 8.462 22.881 1.00 88.19 137 ARG A CA 1
ATOM 1037 C C . ARG A 1 137 ? -18.213 9.042 22.034 1.00 88.19 137 ARG A C 1
ATOM 1039 O O . ARG A 1 137 ? -18.131 8.744 20.843 1.00 88.19 137 ARG A O 1
ATOM 1046 N N . ARG A 1 138 ? -17.319 9.834 22.639 1.00 90.56 138 ARG A N 1
ATOM 1047 C CA . ARG A 1 138 ? -16.137 10.382 21.948 1.00 90.56 138 ARG A CA 1
ATOM 1048 C C . ARG A 1 138 ? -15.186 9.280 21.489 1.00 90.56 138 ARG A C 1
ATOM 1050 O O . ARG A 1 138 ? -14.751 9.320 20.346 1.00 90.56 138 ARG A O 1
ATOM 1057 N N . LEU A 1 139 ? -14.914 8.282 22.332 1.00 89.44 139 LEU A N 1
ATOM 1058 C CA . LEU A 1 139 ? -14.053 7.153 21.969 1.00 89.44 139 LEU A CA 1
ATOM 1059 C C . LEU A 1 139 ? -14.654 6.302 20.846 1.00 89.44 139 LEU A C 1
ATOM 1061 O O . LEU A 1 139 ? -13.951 5.959 19.903 1.00 89.44 139 LEU A O 1
ATOM 1065 N N . ARG A 1 140 ? -15.959 6.016 20.900 1.00 89.88 140 ARG A N 1
ATOM 1066 C CA . ARG A 1 140 ? -16.676 5.301 19.833 1.00 89.88 140 ARG A CA 1
ATOM 1067 C C . ARG A 1 140 ? -16.598 6.049 18.505 1.00 89.88 140 ARG A C 1
ATOM 1069 O O . ARG A 1 140 ? -16.307 5.441 17.477 1.00 89.88 140 ARG A O 1
ATOM 1076 N N . SER A 1 141 ? -16.818 7.364 18.537 1.00 91.75 141 SER A N 1
ATOM 1077 C CA . SER A 1 141 ? -16.656 8.219 17.360 1.00 91.75 141 SER A CA 1
ATOM 1078 C C . SER A 1 141 ? -15.219 8.164 16.836 1.00 91.75 141 SER A C 1
ATOM 1080 O O . SER A 1 141 ? -15.011 7.881 15.662 1.00 91.75 141 SER A O 1
ATOM 1082 N N . ALA A 1 142 ? -14.220 8.309 17.714 1.00 91.56 142 ALA A N 1
ATOM 1083 C CA . ALA A 1 142 ? -12.810 8.254 17.340 1.00 91.56 142 ALA A CA 1
ATOM 1084 C C . ALA A 1 142 ? -12.422 6.918 16.684 1.00 91.56 142 ALA A C 1
ATOM 1086 O O . ALA A 1 142 ? -11.786 6.935 15.633 1.00 91.56 142 ALA A O 1
ATOM 1087 N N . VAL A 1 143 ? -12.842 5.773 17.240 1.00 92.19 143 VAL A N 1
ATOM 1088 C CA . VAL A 1 143 ? -12.610 4.437 16.648 1.00 92.19 143 VAL A CA 1
ATOM 1089 C C . VAL A 1 143 ? -13.248 4.335 15.264 1.00 92.19 143 VAL A C 1
ATOM 1091 O O . VAL A 1 143 ? -12.596 3.912 14.314 1.00 92.19 143 VAL A O 1
ATOM 1094 N N . THR A 1 144 ? -14.508 4.756 15.134 1.00 90.88 144 THR A N 1
ATOM 1095 C CA . THR A 1 144 ? -15.259 4.627 13.876 1.00 90.88 144 THR A CA 1
ATOM 1096 C C . THR A 1 144 ? -14.660 5.514 12.787 1.00 90.88 144 THR A C 1
ATOM 1098 O O . THR A 1 144 ? -14.374 5.039 11.692 1.00 90.88 144 THR A O 1
ATOM 1101 N N . VAL A 1 145 ? -14.403 6.785 13.104 1.00 94.25 145 VAL A N 1
ATOM 1102 C CA . VAL A 1 145 ? -13.866 7.775 12.165 1.00 94.25 145 VAL A CA 1
ATOM 1103 C C . VAL A 1 145 ? -12.436 7.419 11.754 1.00 94.25 145 VAL A C 1
ATOM 1105 O O . VAL A 1 145 ? -12.148 7.329 10.563 1.00 94.25 145 VAL A O 1
ATOM 1108 N N . SER A 1 146 ? -11.540 7.147 12.712 1.00 91.88 146 SER A N 1
ATOM 1109 C CA . SER A 1 146 ? -10.156 6.753 12.391 1.00 91.88 146 SER A CA 1
ATOM 1110 C C . SER A 1 146 ? -10.099 5.438 11.613 1.00 91.88 146 SER A C 1
ATOM 1112 O O . SER A 1 146 ? -9.350 5.336 10.644 1.00 91.88 146 SER A O 1
ATOM 1114 N N . GLY A 1 147 ? -10.942 4.462 11.968 1.00 91.06 147 GLY A N 1
ATOM 1115 C CA . GLY A 1 147 ? -11.063 3.202 11.245 1.00 91.06 147 GLY A CA 1
ATOM 1116 C C . GLY A 1 147 ? -11.578 3.376 9.814 1.00 91.06 147 GLY A C 1
ATOM 1117 O O . GLY A 1 147 ? -11.097 2.691 8.912 1.00 91.06 147 GLY A O 1
ATOM 1118 N N . GLN A 1 148 ? -12.537 4.277 9.577 1.00 93.88 148 GLN A N 1
ATOM 1119 C CA . GLN A 1 148 ? -13.050 4.570 8.233 1.00 93.88 148 GLN A CA 1
ATOM 1120 C C . GLN A 1 148 ? -11.993 5.252 7.362 1.00 93.88 148 GLN A C 1
ATOM 1122 O O . GLN A 1 148 ? -11.802 4.847 6.217 1.00 93.88 148 GLN A O 1
ATOM 1127 N N . TYR A 1 149 ? -11.257 6.228 7.903 1.00 95.06 149 TYR A N 1
ATOM 1128 C CA . TYR A 1 149 ? -10.156 6.859 7.172 1.00 95.06 149 TYR A CA 1
ATOM 1129 C C . TYR A 1 149 ? -9.016 5.877 6.885 1.00 95.06 149 TYR A C 1
ATOM 1131 O O . TYR A 1 149 ? -8.521 5.847 5.761 1.00 95.06 149 TYR A O 1
ATOM 1139 N N . ALA A 1 150 ? -8.636 5.031 7.850 1.00 93.00 150 ALA A N 1
ATOM 1140 C CA . ALA A 1 150 ? -7.644 3.978 7.626 1.00 93.00 150 ALA A CA 1
ATOM 1141 C C . ALA A 1 150 ? -8.080 3.025 6.500 1.00 93.00 150 ALA A C 1
ATOM 1143 O O . ALA A 1 150 ? -7.296 2.730 5.602 1.00 93.00 150 ALA A O 1
ATOM 1144 N N . PHE A 1 151 ? -9.349 2.601 6.505 1.00 93.75 151 PHE A N 1
ATOM 1145 C CA . PHE A 1 151 ? -9.931 1.779 5.442 1.00 93.75 151 PHE A CA 1
ATOM 1146 C C . PHE A 1 151 ? -9.896 2.475 4.080 1.00 93.75 151 PHE A C 1
ATOM 1148 O O . PHE A 1 151 ? -9.405 1.893 3.115 1.00 93.75 151 PHE A O 1
ATOM 1155 N N . GLY A 1 152 ? -10.339 3.732 4.005 1.00 94.31 152 GLY A N 1
ATOM 1156 C CA . GLY A 1 152 ? -10.321 4.507 2.765 1.00 94.31 152 GLY A CA 1
ATOM 1157 C C . GLY A 1 152 ? -8.915 4.658 2.180 1.00 94.31 152 GLY A C 1
ATOM 1158 O O . GLY A 1 152 ? -8.723 4.425 0.988 1.00 94.31 152 GLY A O 1
ATOM 1159 N N . LEU A 1 153 ? -7.916 4.976 3.012 1.00 91.44 153 LEU A N 1
ATOM 1160 C CA . LEU A 1 153 ? -6.522 5.101 2.570 1.00 91.44 153 LEU A CA 1
ATOM 1161 C C . LEU A 1 153 ? -5.934 3.762 2.109 1.00 91.44 153 LEU A C 1
ATOM 1163 O O . LEU A 1 153 ? -5.257 3.724 1.082 1.00 91.44 153 LEU A O 1
ATOM 1167 N N . ALA A 1 154 ? -6.209 2.668 2.824 1.00 91.12 154 ALA A N 1
ATOM 1168 C CA . ALA A 1 154 ? -5.747 1.334 2.443 1.00 91.12 154 ALA A CA 1
ATOM 1169 C C . ALA A 1 154 ? -6.345 0.887 1.099 1.00 91.12 154 ALA A C 1
ATOM 1171 O O . ALA A 1 154 ? -5.620 0.409 0.226 1.00 91.12 154 ALA A O 1
ATOM 1172 N N . VAL A 1 155 ? -7.650 1.101 0.902 1.00 93.38 155 VAL A N 1
ATOM 1173 C CA . VAL A 1 155 ? -8.343 0.808 -0.361 1.00 93.38 155 VAL A CA 1
ATOM 1174 C C . VAL A 1 155 ? -7.793 1.679 -1.491 1.00 93.38 155 VAL A C 1
ATOM 1176 O O . VAL A 1 155 ? -7.454 1.155 -2.550 1.00 93.38 155 VAL A O 1
ATOM 1179 N N . ALA A 1 156 ? -7.625 2.986 -1.269 1.00 91.62 156 ALA A N 1
ATOM 1180 C CA . ALA A 1 156 ? -7.047 3.890 -2.263 1.00 91.62 156 ALA A CA 1
ATOM 1181 C C . ALA A 1 156 ? -5.625 3.465 -2.669 1.00 91.62 156 ALA A C 1
ATOM 1183 O O . ALA A 1 156 ? -5.299 3.454 -3.858 1.00 91.62 156 ALA A O 1
ATOM 1184 N N . ALA A 1 157 ? -4.793 3.049 -1.709 1.00 88.69 157 ALA A N 1
ATOM 1185 C CA . ALA A 1 157 ? -3.458 2.524 -1.982 1.00 88.69 157 ALA A CA 1
ATOM 1186 C C . ALA A 1 157 ? -3.502 1.215 -2.793 1.00 88.69 157 ALA A C 1
ATOM 1188 O O . ALA A 1 157 ? -2.744 1.069 -3.756 1.00 88.69 157 ALA A O 1
ATOM 1189 N N . ALA A 1 158 ? -4.409 0.291 -2.457 1.00 89.19 158 ALA A N 1
ATOM 1190 C CA . ALA A 1 158 ? -4.587 -0.972 -3.177 1.00 89.19 158 ALA A CA 1
ATOM 1191 C C . ALA A 1 158 ? -5.034 -0.751 -4.633 1.00 89.19 158 ALA A C 1
ATOM 1193 O O . ALA A 1 158 ? -4.442 -1.295 -5.571 1.00 89.19 158 ALA A O 1
ATOM 1194 N N . PHE A 1 159 ? -6.033 0.112 -4.844 1.00 92.31 159 PHE A N 1
ATOM 1195 C CA . PHE A 1 159 ? -6.511 0.469 -6.180 1.00 92.31 159 PHE A CA 1
ATOM 1196 C C . PHE A 1 159 ? -5.446 1.199 -6.996 1.00 92.31 159 PHE A C 1
ATOM 1198 O O . PHE A 1 159 ? -5.235 0.852 -8.156 1.00 92.31 159 PHE A O 1
ATOM 1205 N N . SER A 1 160 ? -4.745 2.167 -6.398 1.00 88.50 160 SER A N 1
ATOM 1206 C CA . SER A 1 160 ? -3.662 2.898 -7.066 1.00 88.50 160 SER A CA 1
ATOM 1207 C C . SER A 1 160 ? -2.543 1.953 -7.516 1.00 88.50 160 SER A C 1
ATOM 1209 O O . SER A 1 160 ? -2.096 2.015 -8.660 1.00 88.50 160 SER A O 1
ATOM 1211 N N . THR A 1 161 ? -2.154 0.995 -6.667 1.00 84.38 161 THR A N 1
ATOM 1212 C CA . THR A 1 161 ? -1.135 -0.015 -7.009 1.00 84.38 161 THR A CA 1
ATOM 1213 C C . THR A 1 161 ? -1.601 -0.914 -8.148 1.00 84.38 161 THR A C 1
ATOM 1215 O O . THR A 1 161 ? -0.837 -1.196 -9.069 1.00 84.38 161 THR A O 1
ATOM 1218 N N . THR A 1 162 ? -2.864 -1.341 -8.113 1.00 87.94 162 THR A N 1
ATOM 1219 C CA . THR A 1 162 ? -3.451 -2.201 -9.148 1.00 87.94 162 THR A CA 1
ATOM 1220 C C . THR A 1 162 ? -3.511 -1.483 -10.498 1.00 87.94 162 THR A C 1
ATOM 1222 O O . THR A 1 162 ? -3.104 -2.047 -11.512 1.00 87.94 162 THR A O 1
ATOM 1225 N N . GLN A 1 163 ? -3.941 -0.217 -10.515 1.00 88.75 163 GLN A N 1
ATOM 1226 C CA . GLN A 1 163 ? -3.981 0.590 -11.736 1.00 88.75 163 GLN A CA 1
ATOM 1227 C C . GLN A 1 163 ? -2.581 0.891 -12.278 1.00 88.75 163 GLN A C 1
ATOM 1229 O O . GLN A 1 163 ? -2.353 0.743 -13.476 1.00 88.75 163 GLN A O 1
ATOM 1234 N N . ALA A 1 164 ? -1.626 1.245 -11.413 1.00 83.25 164 ALA A N 1
ATOM 1235 C CA . ALA A 1 164 ? -0.241 1.485 -11.817 1.00 83.25 164 ALA A CA 1
ATOM 1236 C C . ALA A 1 164 ? 0.400 0.225 -12.423 1.00 83.25 164 ALA A C 1
ATOM 1238 O O . ALA A 1 164 ? 1.054 0.298 -13.463 1.00 83.25 164 ALA A O 1
ATOM 1239 N N . ALA A 1 165 ? 0.162 -0.941 -11.818 1.00 81.06 165 ALA A N 1
ATOM 1240 C CA . ALA A 1 165 ? 0.610 -2.226 -12.344 1.00 81.06 165 ALA A CA 1
ATOM 1241 C C . ALA A 1 165 ? -0.008 -2.534 -13.719 1.00 81.06 165 ALA A C 1
ATOM 1243 O O . ALA A 1 165 ? 0.710 -2.916 -14.645 1.00 81.06 165 ALA A O 1
ATOM 1244 N N . GLY A 1 166 ? -1.319 -2.320 -13.871 1.00 84.25 166 GLY A N 1
ATOM 1245 C CA . GLY A 1 166 ? -2.023 -2.495 -15.142 1.00 84.25 166 GLY A CA 1
ATOM 1246 C C . GLY A 1 166 ? -1.470 -1.584 -16.239 1.00 84.25 166 GLY A C 1
ATOM 1247 O O . GLY A 1 166 ? -1.106 -2.065 -17.312 1.00 84.25 166 GLY A O 1
ATOM 1248 N N . ALA A 1 167 ? -1.312 -0.292 -15.946 1.00 81.19 167 ALA A N 1
ATOM 1249 C CA . ALA A 1 167 ? -0.753 0.679 -16.883 1.00 81.19 167 ALA A CA 1
ATOM 1250 C C . ALA A 1 167 ? 0.661 0.283 -17.337 1.00 81.19 167 ALA A C 1
ATOM 1252 O O . ALA A 1 167 ? 0.943 0.260 -18.533 1.00 81.19 167 ALA A O 1
ATOM 1253 N N . LEU A 1 168 ? 1.536 -0.103 -16.405 1.00 76.06 168 LEU A N 1
ATOM 1254 C CA . LEU A 1 168 ? 2.902 -0.518 -16.734 1.00 76.06 168 LEU A CA 1
ATOM 1255 C C . LEU A 1 168 ? 2.946 -1.801 -17.571 1.00 76.06 168 LEU A C 1
ATOM 1257 O O . LEU A 1 168 ? 3.753 -1.891 -18.495 1.00 76.06 168 LEU A O 1
ATOM 1261 N N . SER A 1 169 ? 2.058 -2.764 -17.308 1.00 77.62 169 SER A N 1
ATOM 1262 C CA . SER A 1 169 ? 1.949 -3.976 -18.133 1.00 77.62 169 SER A CA 1
ATOM 1263 C C . SER A 1 169 ? 1.500 -3.667 -19.569 1.00 77.62 169 SER A C 1
ATOM 1265 O O . SER A 1 169 ? 2.018 -4.249 -20.526 1.00 77.62 169 SER A O 1
ATOM 1267 N N . PHE A 1 170 ? 0.600 -2.692 -19.737 1.00 82.81 170 PHE A N 1
ATOM 1268 C CA . PHE A 1 170 ? 0.159 -2.229 -21.048 1.00 82.81 170 PHE A CA 1
ATOM 1269 C C . PHE A 1 170 ? 1.300 -1.545 -21.809 1.00 82.81 170 PHE A C 1
ATOM 1271 O O . PHE A 1 170 ? 1.569 -1.912 -22.951 1.00 82.81 170 PHE A O 1
ATOM 1278 N N . PHE A 1 171 ? 2.023 -0.624 -21.161 1.00 75.06 171 PHE A N 1
ATOM 1279 C CA . PHE A 1 171 ? 3.185 0.044 -21.757 1.00 75.06 171 PHE A CA 1
ATOM 1280 C C . PHE A 1 171 ? 4.296 -0.934 -22.153 1.00 75.06 171 PHE A C 1
ATOM 1282 O O . PHE A 1 171 ? 4.902 -0.780 -23.210 1.00 75.06 171 PHE A O 1
ATOM 1289 N N . ALA A 1 172 ? 4.549 -1.964 -21.342 1.00 71.31 172 ALA A N 1
ATOM 1290 C CA . ALA A 1 172 ? 5.525 -2.999 -21.674 1.00 71.31 172 ALA A CA 1
ATOM 1291 C C . ALA A 1 172 ? 5.147 -3.765 -22.950 1.00 71.31 172 ALA A C 1
ATOM 1293 O O . ALA A 1 172 ? 6.000 -4.058 -23.788 1.00 71.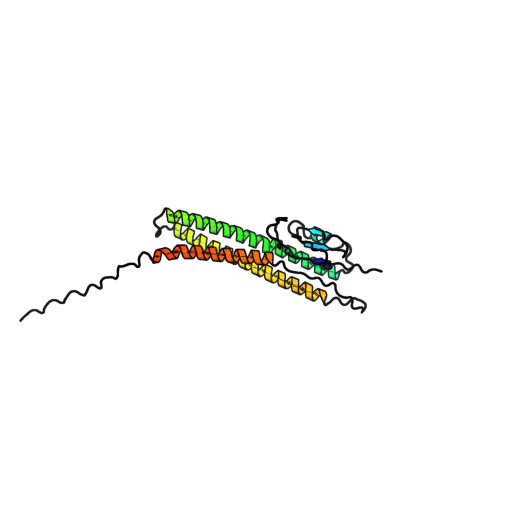31 172 ALA A O 1
ATOM 1294 N N . THR A 1 173 ? 3.855 -4.063 -23.100 1.00 74.38 173 THR A N 1
ATOM 1295 C CA . THR A 1 173 ? 3.328 -4.819 -24.239 1.00 74.38 173 THR A CA 1
ATOM 1296 C C . THR A 1 173 ? 3.319 -3.969 -25.509 1.00 74.38 173 THR A C 1
ATOM 1298 O O . THR A 1 173 ? 3.739 -4.444 -26.562 1.00 74.38 173 THR A O 1
ATOM 1301 N N . SER A 1 174 ? 2.900 -2.702 -25.421 1.00 72.19 174 SER A N 1
ATOM 1302 C CA . SER A 1 174 ? 2.869 -1.793 -26.572 1.00 72.19 174 SER A CA 1
ATOM 1303 C C . SER A 1 174 ? 4.272 -1.430 -27.059 1.00 72.19 174 SER A C 1
ATOM 1305 O O . SER A 1 174 ? 4.533 -1.508 -28.257 1.00 72.19 174 SER A O 1
ATOM 1307 N N . ALA A 1 175 ? 5.214 -1.156 -26.149 1.00 65.81 175 ALA A N 1
ATOM 1308 C CA . ALA A 1 175 ? 6.608 -0.882 -26.503 1.00 65.81 175 ALA A CA 1
ATOM 1309 C C . ALA A 1 175 ? 7.306 -2.081 -27.174 1.00 65.81 175 ALA A C 1
ATOM 1311 O O . ALA A 1 175 ? 8.217 -1.898 -27.982 1.00 65.81 175 ALA A O 1
ATOM 1312 N N . ALA A 1 176 ? 6.874 -3.314 -26.885 1.00 63.19 176 ALA A N 1
ATOM 1313 C CA . ALA A 1 176 ? 7.397 -4.510 -27.542 1.00 63.19 176 ALA A CA 1
ATOM 1314 C C . ALA A 1 176 ? 6.948 -4.646 -29.014 1.00 63.19 176 ALA A C 1
ATOM 1316 O O . ALA A 1 176 ? 7.599 -5.363 -29.777 1.00 63.19 176 ALA A O 1
ATOM 1317 N N . LEU A 1 177 ? 5.866 -3.967 -29.418 1.00 56.78 177 LEU A N 1
ATOM 1318 C CA . LEU A 1 177 ? 5.233 -4.100 -30.736 1.00 56.78 177 LEU A CA 1
ATOM 1319 C C . LEU A 1 177 ? 5.652 -3.023 -31.753 1.00 56.78 177 LEU A C 1
ATOM 1321 O O . LEU A 1 177 ? 5.469 -3.240 -32.948 1.00 56.78 177 LEU A O 1
ATOM 1325 N N . SER A 1 178 ? 6.208 -1.882 -31.328 1.00 51.94 178 SER A N 1
ATOM 1326 C CA . SER A 1 178 ? 6.192 -0.662 -32.154 1.00 51.94 178 SER A CA 1
ATOM 1327 C C . SER A 1 178 ? 7.533 0.045 -32.372 1.00 51.94 178 SER A C 1
ATOM 1329 O O . SER A 1 178 ? 7.541 1.262 -32.514 1.00 51.94 178 SER A O 1
ATOM 1331 N N . VAL A 1 179 ? 8.667 -0.660 -32.444 1.00 55.28 179 VAL A N 1
ATOM 1332 C CA . VAL A 1 179 ? 9.936 -0.021 -32.855 1.00 55.28 179 VAL A CA 1
ATOM 1333 C C . VAL A 1 179 ? 10.241 -0.359 -34.321 1.00 55.28 179 VAL A C 1
ATOM 1335 O O . VAL A 1 179 ? 10.900 -1.371 -34.585 1.00 55.28 179 VAL A O 1
ATOM 1338 N N . PRO A 1 180 ? 9.758 0.437 -35.299 1.00 51.38 180 PRO A N 1
ATOM 1339 C CA . PRO A 1 180 ? 10.229 0.339 -36.671 1.00 51.38 180 PRO A CA 1
ATOM 1340 C C . PRO A 1 180 ? 11.703 0.738 -36.680 1.00 51.38 180 PRO A C 1
ATOM 1342 O O . PRO A 1 180 ? 12.057 1.881 -36.405 1.00 51.38 180 PRO A O 1
ATOM 1345 N N . ALA A 1 181 ? 12.586 -0.218 -36.960 1.00 54.97 181 ALA A N 1
ATOM 1346 C CA . ALA A 1 181 ? 13.994 0.104 -37.110 1.00 54.97 181 ALA A CA 1
ATOM 1347 C C . ALA A 1 181 ? 14.151 1.079 -38.285 1.00 54.97 181 ALA A C 1
ATOM 1349 O O . ALA A 1 181 ? 13.689 0.806 -39.400 1.00 54.97 181 ALA A O 1
ATOM 1350 N N . SER A 1 182 ? 14.822 2.198 -38.030 1.00 50.84 182 SER A N 1
ATOM 1351 C CA . SER A 1 182 ? 15.326 3.138 -39.027 1.00 50.84 182 SER A CA 1
ATOM 1352 C C . SER A 1 182 ? 16.262 2.391 -39.988 1.00 50.84 182 SER A C 1
ATOM 1354 O O . SER A 1 182 ? 17.458 2.249 -39.755 1.00 50.84 182 SER A O 1
ATOM 1356 N N . GLY A 1 183 ? 15.681 1.803 -41.036 1.00 62.53 183 GLY A N 1
ATOM 1357 C CA . GLY A 1 183 ? 16.382 0.928 -41.982 1.00 62.53 183 GLY A CA 1
ATOM 1358 C C . GLY A 1 183 ? 15.551 -0.196 -42.613 1.00 62.53 183 GLY A C 1
ATOM 1359 O O . GLY A 1 183 ? 16.119 -1.022 -43.317 1.00 62.53 183 GLY A O 1
ATOM 1360 N N . GLY A 1 184 ? 14.236 -0.288 -42.366 1.00 61.31 184 GLY A N 1
ATOM 1361 C CA . GLY A 1 184 ? 13.344 -1.241 -43.056 1.00 61.31 184 GLY A CA 1
ATOM 1362 C C . GLY A 1 184 ? 13.511 -2.715 -42.651 1.00 61.31 184 GLY A C 1
ATOM 1363 O O . GLY A 1 184 ? 12.731 -3.567 -43.067 1.00 61.31 184 GLY A O 1
ATOM 1364 N N . SER A 1 185 ? 14.490 -3.032 -41.801 1.00 50.16 185 SER A N 1
ATOM 1365 C CA . SER A 1 185 ? 14.674 -4.367 -41.234 1.00 50.16 185 SER A CA 1
ATOM 1366 C C . SER A 1 185 ? 13.860 -4.506 -39.948 1.00 50.16 185 SER A C 1
ATOM 1368 O O . SER A 1 185 ? 14.201 -3.929 -38.917 1.00 50.16 185 SER A O 1
ATOM 1370 N N . VAL A 1 186 ? 12.779 -5.289 -39.996 1.00 55.94 186 VAL A N 1
ATOM 1371 C CA . VAL A 1 186 ? 11.982 -5.652 -38.816 1.00 55.94 186 VAL A CA 1
ATOM 1372 C C . VAL A 1 186 ? 12.843 -6.516 -37.895 1.00 55.94 186 VAL A C 1
ATOM 1374 O O . VAL A 1 186 ? 12.956 -7.731 -38.060 1.00 55.94 186 VAL A O 1
ATOM 1377 N N . ARG A 1 187 ? 13.499 -5.889 -36.917 1.00 54.56 187 ARG A N 1
ATOM 1378 C CA . ARG A 1 187 ? 14.160 -6.620 -35.837 1.00 54.56 187 ARG A CA 1
ATOM 1379 C C . ARG A 1 187 ? 13.099 -7.097 -34.847 1.00 54.56 187 ARG A C 1
ATOM 1381 O O . ARG A 1 187 ? 12.242 -6.301 -34.474 1.00 54.56 187 ARG A O 1
ATOM 1388 N N . PRO A 1 188 ? 13.171 -8.346 -34.352 1.00 55.59 188 PRO A N 1
ATOM 1389 C CA . PRO A 1 188 ? 12.283 -8.794 -33.291 1.00 55.59 188 PRO A CA 1
ATOM 1390 C C . PRO A 1 188 ? 12.506 -7.908 -32.065 1.00 55.59 188 PRO A C 1
ATOM 1392 O O . PRO A 1 188 ? 13.583 -7.958 -31.443 1.00 55.59 188 PRO A O 1
ATOM 1395 N N . GLY A 1 189 ? 11.488 -7.095 -31.762 1.00 53.12 189 GLY A N 1
ATOM 1396 C CA . GLY A 1 189 ? 11.429 -6.203 -30.613 1.00 53.12 189 GLY A CA 1
ATOM 1397 C C . GLY A 1 189 ? 11.876 -6.924 -29.348 1.00 53.12 189 GLY A C 1
ATOM 1398 O O . GLY A 1 189 ? 11.745 -8.144 -29.197 1.00 53.12 189 GLY A O 1
ATOM 1399 N N . VAL A 1 190 ? 12.524 -6.193 -28.450 1.00 53.75 190 VAL A N 1
ATOM 1400 C CA . VAL A 1 190 ? 12.861 -6.740 -27.140 1.00 53.75 190 VAL A CA 1
ATOM 1401 C C . VAL A 1 190 ? 11.538 -7.008 -26.427 1.00 53.75 190 VAL A C 1
ATOM 1403 O O . VAL A 1 190 ? 10.864 -6.071 -26.023 1.00 53.75 190 VAL A O 1
ATOM 1406 N N . ALA A 1 191 ? 11.154 -8.277 -26.285 1.00 52.09 191 ALA A N 1
ATOM 1407 C CA . ALA A 1 191 ? 10.028 -8.651 -25.442 1.00 52.09 191 ALA A CA 1
ATOM 1408 C C . ALA A 1 191 ? 10.409 -8.357 -23.983 1.00 52.09 191 ALA A C 1
ATOM 1410 O O . ALA A 1 191 ? 11.163 -9.109 -23.355 1.00 52.09 191 ALA A O 1
ATOM 1411 N N . ILE A 1 192 ? 9.956 -7.212 -23.478 1.00 53.62 192 ILE A N 1
ATOM 1412 C CA . ILE A 1 192 ? 10.077 -6.830 -22.076 1.00 53.62 192 ILE A CA 1
ATOM 1413 C C . ILE A 1 192 ? 8.820 -7.360 -21.388 1.00 53.62 192 ILE A C 1
ATOM 1415 O O . ILE A 1 192 ? 7.748 -6.776 -21.494 1.00 53.62 192 ILE A O 1
ATOM 1419 N N . ALA A 1 193 ? 8.941 -8.501 -20.711 1.00 57.56 193 ALA A N 1
ATOM 1420 C CA . ALA A 1 193 ? 7.877 -8.997 -19.849 1.00 57.56 193 ALA A CA 1
ATOM 1421 C C . ALA A 1 193 ? 7.985 -8.285 -18.494 1.00 57.56 193 ALA A C 1
ATOM 1423 O O . ALA A 1 193 ? 8.928 -8.529 -17.741 1.00 57.56 193 ALA A O 1
ATOM 1424 N N . ILE A 1 194 ? 7.044 -7.384 -18.205 1.00 60.53 194 ILE A N 1
ATOM 1425 C CA . ILE A 1 194 ? 6.873 -6.801 -16.871 1.00 60.53 194 ILE A CA 1
ATOM 1426 C C . ILE A 1 194 ? 5.736 -7.563 -16.195 1.00 60.53 194 ILE A C 1
ATOM 1428 O O . ILE A 1 194 ? 4.577 -7.420 -16.578 1.00 60.53 194 ILE A O 1
ATOM 1432 N N . ALA A 1 195 ? 6.068 -8.386 -15.202 1.00 62.56 195 ALA A N 1
ATOM 1433 C CA . ALA A 1 195 ? 5.080 -9.048 -14.359 1.00 62.56 195 ALA A CA 1
ATOM 1434 C C . ALA A 1 195 ? 4.898 -8.244 -13.071 1.00 62.56 195 ALA A C 1
ATOM 1436 O O . ALA A 1 195 ? 5.864 -7.992 -12.356 1.00 62.56 195 ALA A O 1
ATOM 1437 N N . ALA A 1 196 ? 3.668 -7.839 -12.766 1.00 66.38 196 ALA A N 1
ATOM 1438 C CA . ALA A 1 196 ? 3.365 -7.234 -11.479 1.00 66.38 196 ALA A CA 1
ATOM 1439 C C . ALA A 1 196 ? 3.429 -8.284 -10.363 1.00 66.38 196 ALA A C 1
ATOM 1441 O O . ALA A 1 196 ? 3.006 -9.429 -10.523 1.00 66.38 196 ALA A O 1
ATOM 1442 N N . GLY A 1 197 ? 3.935 -7.877 -9.209 1.00 67.56 197 GLY A N 1
ATOM 1443 C CA . GLY A 1 197 ? 4.088 -8.729 -8.047 1.00 67.56 197 GLY A CA 1
ATOM 1444 C C . GLY A 1 197 ? 2.749 -8.963 -7.383 1.00 67.56 197 GLY A C 1
ATOM 1445 O O . GLY A 1 197 ? 2.296 -8.151 -6.574 1.00 67.56 197 GLY A O 1
ATOM 1446 N N . VAL A 1 198 ? 2.160 -10.119 -7.674 1.00 78.00 198 VAL A N 1
ATOM 1447 C CA . VAL A 1 198 ? 0.955 -10.644 -7.017 1.00 78.00 198 VAL A CA 1
ATOM 1448 C C . VAL A 1 198 ? 1.001 -10.537 -5.479 1.00 78.00 198 VAL A C 1
ATOM 1450 O O . VAL A 1 198 ? -0.007 -10.139 -4.896 1.00 78.00 198 VAL A O 1
ATOM 1453 N N . PRO A 1 199 ? 2.124 -10.804 -4.778 1.00 76.44 199 PRO A N 1
ATOM 1454 C CA . PRO A 1 199 ? 2.140 -10.752 -3.316 1.00 76.44 199 PRO A CA 1
ATOM 1455 C C . PRO A 1 199 ? 1.934 -9.356 -2.736 1.00 76.44 199 PRO A C 1
ATOM 1457 O O . PRO A 1 199 ? 1.357 -9.244 -1.660 1.00 76.44 199 PRO A O 1
ATOM 1460 N N . LEU A 1 200 ? 2.387 -8.292 -3.414 1.00 74.50 200 LEU A N 1
ATOM 1461 C CA . LEU A 1 200 ? 2.157 -6.932 -2.916 1.00 74.50 200 LEU A CA 1
ATOM 1462 C C . LEU A 1 200 ? 0.662 -6.606 -2.961 1.00 74.50 200 LEU A C 1
ATOM 1464 O O . LEU A 1 200 ? 0.111 -6.102 -1.985 1.00 74.50 200 LEU A O 1
ATOM 1468 N N . GLN A 1 201 ? 0.006 -6.938 -4.074 1.00 84.62 201 GLN A N 1
ATOM 1469 C CA . GLN A 1 201 ? -1.439 -6.780 -4.208 1.00 84.62 201 GLN A CA 1
ATOM 1470 C C . GLN A 1 201 ? -2.165 -7.623 -3.153 1.00 84.62 201 GLN A C 1
ATOM 1472 O O . GLN A 1 201 ? -3.028 -7.109 -2.445 1.00 84.62 201 GLN A O 1
ATOM 1477 N N . ALA A 1 202 ? -1.765 -8.885 -2.970 1.00 85.56 202 ALA A N 1
ATOM 1478 C CA . ALA A 1 202 ? -2.335 -9.763 -1.952 1.00 85.56 202 ALA A CA 1
ATOM 1479 C C . ALA A 1 202 ? -2.177 -9.192 -0.532 1.00 85.56 202 ALA A C 1
ATOM 1481 O O . ALA A 1 202 ? -3.133 -9.208 0.242 1.00 85.56 202 ALA A O 1
ATOM 1482 N N . LEU A 1 203 ? -1.011 -8.630 -0.193 1.00 83.19 203 LEU A N 1
ATOM 1483 C CA . LEU A 1 203 ? -0.770 -7.985 1.099 1.00 83.19 203 LEU A CA 1
ATOM 1484 C C . LEU A 1 203 ? -1.696 -6.777 1.300 1.00 83.19 203 LEU A C 1
ATOM 1486 O O . LEU A 1 203 ? -2.323 -6.653 2.350 1.00 83.19 203 LEU A O 1
ATOM 1490 N N . GLN A 1 204 ? -1.825 -5.909 0.293 1.00 88.81 204 GLN A N 1
ATOM 1491 C CA . GLN A 1 204 ? -2.703 -4.736 0.355 1.00 88.81 204 GLN A CA 1
ATOM 1492 C C . GLN A 1 204 ? -4.168 -5.136 0.564 1.00 88.81 204 GLN A C 1
ATOM 1494 O O . GLN A 1 204 ? -4.830 -4.609 1.457 1.00 88.81 204 GLN A O 1
ATOM 1499 N N . TRP A 1 205 ? -4.656 -6.125 -0.186 1.00 91.56 205 TRP A N 1
ATOM 1500 C CA . TRP A 1 205 ? -6.010 -6.658 -0.015 1.00 91.56 205 TRP A CA 1
ATOM 1501 C C . TRP A 1 205 ? -6.205 -7.370 1.326 1.00 91.56 205 TRP A C 1
ATOM 1503 O O . TRP A 1 205 ? -7.279 -7.281 1.917 1.00 91.56 205 TRP A O 1
ATOM 1513 N N . THR A 1 206 ? -5.161 -8.005 1.858 1.00 88.25 206 THR A N 1
ATOM 1514 C CA . THR A 1 206 ? -5.189 -8.598 3.202 1.00 88.25 206 THR A CA 1
ATOM 1515 C C . THR A 1 206 ? -5.364 -7.520 4.272 1.00 88.25 206 THR A C 1
ATOM 1517 O O . THR A 1 206 ? -6.185 -7.685 5.170 1.00 88.25 206 THR A O 1
ATOM 1520 N N . VAL A 1 207 ? -4.662 -6.385 4.167 1.00 88.56 207 VAL A N 1
ATOM 1521 C CA . VAL A 1 207 ? -4.847 -5.246 5.087 1.00 88.56 207 VAL A CA 1
ATOM 1522 C C . VAL A 1 207 ? -6.279 -4.713 5.011 1.00 88.56 207 VAL A C 1
ATOM 1524 O O . VAL A 1 207 ? -6.903 -4.488 6.048 1.00 88.56 207 VAL A O 1
ATOM 1527 N N . VAL A 1 208 ? -6.833 -4.575 3.802 1.00 92.94 208 VAL A N 1
ATOM 1528 C CA . VAL A 1 208 ? -8.238 -4.182 3.602 1.00 92.94 208 VAL A CA 1
ATOM 1529 C C . VAL A 1 208 ? -9.189 -5.180 4.278 1.00 92.94 208 VAL A C 1
ATOM 1531 O O . VAL A 1 208 ? -10.085 -4.764 5.011 1.00 92.94 208 VAL A O 1
ATOM 1534 N N . ALA A 1 209 ? -8.970 -6.487 4.113 1.00 93.75 209 ALA A N 1
ATOM 1535 C CA . ALA A 1 209 ? -9.781 -7.524 4.752 1.00 93.75 209 ALA A CA 1
ATOM 1536 C C . ALA A 1 209 ? -9.700 -7.470 6.289 1.00 93.75 209 ALA A C 1
ATOM 1538 O O . ALA A 1 209 ? -10.726 -7.535 6.967 1.00 93.75 209 ALA A O 1
ATOM 1539 N N . LEU A 1 210 ? -8.504 -7.277 6.853 1.00 88.19 210 LEU A N 1
ATOM 1540 C CA . LEU A 1 210 ? -8.315 -7.120 8.300 1.00 88.19 210 LEU A CA 1
ATOM 1541 C C . LEU A 1 210 ? -9.040 -5.881 8.844 1.00 88.19 210 LEU A C 1
ATOM 1543 O O . LEU A 1 210 ? -9.623 -5.938 9.926 1.00 88.19 210 LEU A O 1
ATOM 1547 N N . LEU A 1 211 ? -9.059 -4.778 8.090 1.00 91.31 211 LEU A N 1
ATOM 1548 C CA . LEU A 1 211 ? -9.817 -3.577 8.452 1.00 91.31 211 LEU A CA 1
ATOM 1549 C C . LEU A 1 211 ? -11.328 -3.838 8.460 1.00 91.31 211 LEU A C 1
ATOM 1551 O O . LEU A 1 211 ? -12.015 -3.371 9.366 1.00 91.31 211 LEU A O 1
ATOM 1555 N N . VAL A 1 212 ? -11.849 -4.624 7.512 1.00 93.81 212 VAL A N 1
ATOM 1556 C CA . VAL A 1 212 ? -13.263 -5.045 7.512 1.00 93.81 212 VAL A CA 1
ATOM 1557 C C . VAL A 1 212 ? -13.585 -5.883 8.748 1.00 93.81 212 VAL A C 1
ATOM 1559 O O . VAL A 1 212 ? -14.581 -5.618 9.420 1.00 93.81 212 VAL A O 1
ATOM 1562 N N . VAL A 1 213 ? -12.727 -6.845 9.101 1.00 92.25 213 VAL A N 1
ATOM 1563 C CA . VAL A 1 213 ? -12.893 -7.663 10.316 1.00 92.25 213 VAL A CA 1
ATOM 1564 C C . VAL A 1 213 ? -12.856 -6.797 11.578 1.00 92.25 213 VAL A C 1
ATOM 1566 O O . VAL A 1 213 ? -13.655 -7.009 12.494 1.00 92.25 213 VAL A O 1
ATOM 1569 N N . LEU A 1 214 ? -11.980 -5.790 11.630 1.00 88.38 214 LEU A N 1
ATOM 1570 C CA . LEU A 1 214 ? -11.924 -4.835 12.737 1.00 88.38 214 LEU A CA 1
ATOM 1571 C C . LEU A 1 214 ? -13.236 -4.045 12.859 1.00 88.38 214 LEU A C 1
ATOM 1573 O O . LEU A 1 214 ? -13.811 -3.987 13.945 1.00 88.38 214 LEU A O 1
ATOM 1577 N N . HIS A 1 215 ? -13.746 -3.490 11.754 1.00 92.06 215 HIS A N 1
ATOM 1578 C CA . HIS A 1 215 ? -15.031 -2.775 11.729 1.00 92.06 215 HIS A CA 1
ATOM 1579 C C . HIS A 1 215 ? -16.196 -3.673 12.143 1.00 92.06 215 HIS A C 1
ATOM 1581 O O . HIS A 1 215 ? -17.032 -3.267 12.951 1.00 92.06 215 HIS A O 1
ATOM 1587 N N . TRP A 1 216 ? -16.221 -4.915 11.657 1.00 94.00 216 TRP A N 1
ATOM 1588 C CA . TRP A 1 216 ? -17.211 -5.913 12.056 1.00 94.00 216 TRP A CA 1
ATOM 1589 C C . TRP A 1 216 ? -17.150 -6.214 13.558 1.00 94.00 216 TRP A C 1
ATOM 1591 O O . TRP A 1 216 ? -18.181 -6.258 14.226 1.00 94.00 216 TRP A O 1
ATOM 1601 N N . SER A 1 217 ? -15.945 -6.361 14.111 1.00 90.00 217 SER A N 1
ATOM 1602 C CA . SER A 1 217 ? -15.729 -6.609 15.542 1.00 90.00 217 SER A CA 1
ATOM 1603 C C . SER A 1 217 ? -16.235 -5.446 16.398 1.00 90.00 217 SER A C 1
ATOM 1605 O O . SER A 1 217 ? -16.917 -5.661 17.400 1.00 90.00 217 SER A O 1
ATOM 1607 N N . VAL A 1 218 ? -15.963 -4.209 15.972 1.00 87.50 218 VAL A N 1
ATOM 1608 C CA . VAL A 1 218 ? -16.466 -2.994 16.626 1.00 87.50 218 VAL A CA 1
ATOM 1609 C C . VAL A 1 218 ? -17.992 -2.928 16.547 1.00 87.50 218 VAL A C 1
ATOM 1611 O O . VAL A 1 218 ? -18.637 -2.660 17.556 1.00 87.50 218 VAL A O 1
ATOM 1614 N N . ALA A 1 219 ? -18.593 -3.222 15.391 1.00 90.69 219 ALA A N 1
ATOM 1615 C CA . ALA A 1 219 ? -20.047 -3.253 15.242 1.00 90.69 219 ALA A CA 1
ATOM 1616 C C . ALA A 1 219 ? -20.695 -4.332 16.125 1.00 90.69 219 ALA A C 1
ATOM 1618 O O . ALA A 1 219 ? -21.707 -4.069 16.772 1.00 90.69 219 ALA A O 1
ATOM 1619 N N . SER A 1 220 ? -20.095 -5.524 16.200 1.00 90.50 220 SER A N 1
ATOM 1620 C CA . SER A 1 220 ? -20.587 -6.631 17.025 1.00 90.50 220 SER A CA 1
ATOM 1621 C C . SER A 1 220 ? -20.577 -6.303 18.515 1.00 90.50 220 SER A C 1
ATOM 1623 O O . SER A 1 220 ? -21.481 -6.743 19.217 1.00 90.50 220 SER A O 1
ATOM 1625 N N . MET A 1 221 ? -19.599 -5.530 19.001 1.00 85.81 221 MET A N 1
ATOM 1626 C CA . MET A 1 221 ? -19.546 -5.131 20.412 1.00 85.81 221 MET A CA 1
ATOM 1627 C C . MET A 1 221 ? -20.779 -4.340 20.857 1.00 85.81 221 MET A C 1
ATOM 1629 O O . MET A 1 221 ? -21.144 -4.421 22.021 1.00 85.81 221 MET A O 1
ATOM 1633 N N . PHE A 1 222 ? -21.418 -3.596 19.954 1.00 82.56 222 PHE A N 1
ATOM 1634 C CA . PHE A 1 222 ? -22.573 -2.761 20.291 1.00 82.56 222 PHE A CA 1
ATOM 1635 C C . PHE A 1 222 ? -23.923 -3.455 20.098 1.00 82.56 222 PHE A C 1
ATOM 1637 O O . PHE A 1 222 ? -24.935 -2.884 20.473 1.00 82.56 222 PHE A O 1
ATOM 1644 N N . ARG A 1 223 ? -23.963 -4.648 19.490 1.00 84.00 223 ARG A N 1
ATOM 1645 C CA . ARG A 1 223 ? -25.223 -5.378 19.250 1.00 84.00 223 ARG A CA 1
ATOM 1646 C C . ARG A 1 223 ? -25.646 -6.248 20.435 1.00 84.00 223 ARG A C 1
ATOM 1648 O O . ARG A 1 223 ? -26.771 -6.732 20.446 1.00 84.00 223 ARG A O 1
ATOM 1655 N N . THR A 1 224 ? -24.749 -6.495 21.388 1.00 71.44 224 THR A N 1
ATOM 1656 C CA . THR A 1 224 ? -25.003 -7.411 22.510 1.00 71.44 224 THR A CA 1
ATOM 1657 C C . THR A 1 224 ? -25.922 -6.800 23.570 1.00 71.44 224 THR A C 1
ATOM 1659 O O . THR A 1 224 ? -26.621 -7.549 24.243 1.00 71.44 224 THR A O 1
ATOM 1662 N N . ASP A 1 225 ? -25.978 -5.470 23.672 1.00 65.19 225 ASP A N 1
ATOM 1663 C CA . ASP A 1 225 ? -26.740 -4.782 24.724 1.00 65.19 225 ASP A CA 1
ATOM 1664 C C . ASP A 1 225 ? -28.262 -4.764 24.465 1.00 65.19 225 ASP A C 1
ATOM 1666 O O . ASP A 1 225 ? -29.037 -4.666 25.409 1.00 65.19 225 ASP A O 1
ATOM 1670 N N . ASP A 1 226 ? -28.717 -4.950 23.219 1.00 64.94 226 ASP A N 1
ATOM 1671 C CA . ASP A 1 226 ? -30.151 -4.868 22.881 1.00 64.94 226 ASP A CA 1
ATOM 1672 C C . ASP A 1 226 ? -30.941 -6.157 23.190 1.00 64.94 226 ASP A C 1
ATOM 1674 O O . ASP A 1 226 ? -32.170 -6.153 23.166 1.00 64.94 226 ASP A O 1
ATOM 1678 N N . LYS A 1 227 ? -30.267 -7.287 23.451 1.00 63.06 227 LYS A N 1
ATOM 1679 C CA . LYS A 1 227 ? -30.941 -8.591 23.628 1.00 63.06 227 LYS A CA 1
ATOM 1680 C C . LYS A 1 227 ? -31.266 -8.958 25.073 1.00 63.06 227 LYS A C 1
ATOM 1682 O O . LYS A 1 227 ? -32.071 -9.862 25.269 1.00 63.06 227 LYS A O 1
ATOM 1687 N N . SER A 1 228 ? -30.665 -8.303 26.064 1.00 60.81 228 SER A N 1
ATOM 1688 C CA . SER A 1 228 ? -30.884 -8.627 27.482 1.00 60.81 228 SER A CA 1
ATOM 1689 C C . SER A 1 228 ? -32.101 -7.945 28.112 1.00 60.81 228 SER A C 1
ATOM 1691 O O . SER A 1 228 ? -32.541 -8.408 29.156 1.00 60.81 228 SER A O 1
ATOM 1693 N N . ASP A 1 229 ? -32.674 -6.918 27.476 1.00 58.25 229 ASP A N 1
ATOM 1694 C CA . ASP A 1 229 ? -33.888 -6.230 27.964 1.00 58.25 229 ASP A CA 1
ATOM 1695 C C . ASP A 1 229 ? -35.171 -6.668 27.231 1.00 58.25 229 ASP A C 1
ATOM 1697 O O . ASP A 1 229 ? -36.263 -6.206 27.546 1.00 58.25 229 ASP A O 1
ATOM 1701 N N . GLN A 1 230 ? -35.068 -7.578 26.254 1.00 60.38 230 GLN A N 1
ATOM 1702 C CA . GLN A 1 230 ? -36.220 -8.119 25.517 1.00 60.38 230 GLN A CA 1
ATOM 1703 C C . GLN A 1 230 ? -36.633 -9.517 26.008 1.00 60.38 230 GLN A C 1
ATOM 1705 O O . GLN A 1 230 ? -37.136 -10.336 25.242 1.00 60.38 230 GLN A O 1
ATOM 1710 N N . SER A 1 231 ? -36.408 -9.801 27.288 1.00 58.78 231 SER A N 1
ATOM 1711 C CA . SER A 1 231 ? -37.016 -10.926 27.998 1.00 58.78 231 SER A CA 1
ATOM 1712 C C . SER A 1 231 ? -37.979 -10.378 29.051 1.00 58.78 231 SER A C 1
ATOM 1714 O O . SER A 1 231 ? -37.556 -9.868 30.082 1.00 58.78 231 SER A O 1
ATOM 1716 N N . ASP A 1 232 ? -39.268 -10.516 28.741 1.00 56.09 232 ASP A N 1
ATOM 1717 C CA . ASP A 1 232 ? -40.351 -10.767 29.700 1.00 56.09 232 ASP A CA 1
ATOM 1718 C C . ASP A 1 232 ? -41.024 -9.618 30.463 1.00 56.09 232 ASP A C 1
ATOM 1720 O O . ASP A 1 232 ? -41.698 -9.883 31.451 1.00 56.09 232 ASP A O 1
ATOM 1724 N N . ASP A 1 233 ? -41.022 -8.392 29.942 1.00 55.22 233 ASP A N 1
ATOM 1725 C CA . ASP A 1 233 ? -42.115 -7.451 30.237 1.00 55.22 233 ASP A CA 1
ATOM 1726 C C . ASP A 1 233 ? -42.906 -7.187 28.954 1.00 55.22 233 ASP A C 1
ATOM 1728 O O . ASP A 1 233 ? -42.847 -6.124 28.333 1.00 55.22 233 ASP A O 1
ATOM 1732 N N . PHE A 1 234 ? -43.701 -8.183 28.542 1.00 57.25 234 PHE A N 1
ATOM 1733 C CA . PHE A 1 234 ? -44.955 -7.821 27.893 1.00 57.25 234 PHE A CA 1
ATOM 1734 C C . PHE A 1 234 ? -45.663 -6.897 28.883 1.00 57.25 234 PHE A C 1
ATOM 1736 O O . PHE A 1 234 ? -45.947 -7.356 29.993 1.00 57.25 234 PHE A O 1
ATOM 1743 N N . PRO A 1 235 ? -45.954 -5.628 28.539 1.00 59.25 235 PRO A N 1
ATOM 1744 C CA . PRO A 1 235 ? -46.864 -4.852 29.351 1.00 59.25 235 PRO A CA 1
ATOM 1745 C C . PRO A 1 235 ? -48.130 -5.691 29.415 1.00 59.25 235 PRO A C 1
ATOM 1747 O O . PRO A 1 235 ? -48.791 -5.901 28.396 1.00 59.25 235 PRO A O 1
ATOM 1750 N N . SER A 1 236 ? -48.406 -6.248 30.597 1.00 61.28 236 SER A N 1
ATOM 1751 C CA . SER A 1 236 ? -49.713 -6.782 30.926 1.00 61.28 236 SER A CA 1
ATOM 1752 C C . SER A 1 236 ? -50.669 -5.692 30.482 1.00 61.28 236 SER A C 1
ATOM 1754 O O . SER A 1 236 ? -50.647 -4.590 31.038 1.00 61.28 236 SER A O 1
ATOM 1756 N N . MET A 1 237 ? -51.378 -5.933 29.374 1.00 61.66 237 MET A N 1
ATOM 1757 C CA . MET A 1 237 ? -52.425 -5.051 28.897 1.00 61.66 237 MET A CA 1
ATOM 1758 C C . MET A 1 237 ? -53.459 -5.081 30.006 1.00 61.66 237 MET A C 1
ATOM 1760 O O . MET A 1 237 ? -54.325 -5.954 30.036 1.00 61.66 237 MET A O 1
ATOM 1764 N N . GLY A 1 238 ? -53.280 -4.183 30.976 1.00 63.81 238 GLY A N 1
ATOM 1765 C CA . GLY A 1 238 ? -54.207 -3.973 32.058 1.00 63.81 238 GLY A CA 1
ATOM 1766 C C . GLY A 1 238 ? -55.542 -3.742 31.392 1.00 63.81 238 GLY A C 1
ATOM 1767 O O . GLY A 1 238 ? -55.709 -2.764 30.659 1.00 63.81 238 GLY A O 1
ATOM 1768 N N . MET A 1 239 ? -56.451 -4.700 31.570 1.00 74.31 239 MET A N 1
ATOM 1769 C CA . MET A 1 239 ? -57.818 -4.532 31.122 1.00 74.31 239 MET A CA 1
ATOM 1770 C C . MET A 1 239 ? -58.310 -3.193 31.678 1.00 74.31 239 MET A C 1
ATOM 1772 O O . MET A 1 239 ? -58.059 -2.902 32.855 1.00 74.31 239 MET A O 1
ATOM 1776 N N . PRO A 1 240 ? -58.969 -2.361 30.857 1.00 79.38 240 PRO A N 1
ATOM 1777 C CA . PRO A 1 240 ? -59.573 -1.143 31.360 1.00 79.38 240 PRO A CA 1
ATOM 1778 C C . PRO A 1 240 ? -60.494 -1.500 32.539 1.00 79.38 240 PRO A C 1
ATOM 1780 O O . PRO A 1 240 ? -61.183 -2.524 32.484 1.00 79.38 240 PRO A O 1
ATOM 1783 N N . PRO A 1 241 ? -60.483 -0.706 33.624 1.00 80.00 241 PRO A N 1
ATOM 1784 C CA . PRO A 1 241 ? -61.311 -0.981 34.789 1.00 80.00 241 PRO A CA 1
ATOM 1785 C C . PRO A 1 241 ? -62.792 -1.068 34.379 1.00 80.00 241 PRO A C 1
ATOM 1787 O O . PRO A 1 241 ? -63.228 -0.290 33.523 1.00 80.00 241 PRO A O 1
ATOM 1790 N N . PRO A 1 242 ? -63.572 -2.003 34.954 1.00 82.75 242 PRO A N 1
ATOM 1791 C CA . PRO A 1 242 ? -64.985 -2.149 34.630 1.00 82.75 242 PRO A CA 1
ATOM 1792 C C . PRO A 1 242 ? -65.738 -0.847 34.926 1.00 82.75 242 PRO A C 1
ATOM 1794 O O . PRO A 1 242 ? -65.546 -0.219 35.968 1.00 82.75 242 PRO A O 1
ATOM 1797 N N . SER A 1 243 ? -66.594 -0.438 33.990 1.00 87.19 243 SER A N 1
ATOM 1798 C CA . SER A 1 243 ? -67.437 0.750 34.121 1.00 87.19 243 SER A CA 1
ATOM 1799 C C . SER A 1 243 ? -68.386 0.628 35.325 1.00 87.19 243 SER A C 1
ATOM 1801 O O . SER A 1 243 ? -68.942 -0.454 35.538 1.00 87.19 243 SER A O 1
ATOM 1803 N N . PRO A 1 244 ? -68.612 1.711 36.095 1.00 87.25 244 PRO A N 1
ATOM 1804 C CA . PRO A 1 244 ? -69.510 1.689 37.246 1.00 87.25 244 PRO A CA 1
ATOM 1805 C C . PRO A 1 244 ? -70.965 1.400 36.827 1.00 87.25 244 PRO A C 1
ATOM 1807 O O . PRO A 1 244 ? -71.379 1.815 35.740 1.00 87.25 244 PRO A O 1
ATOM 1810 N N . PRO A 1 245 ? -71.752 0.700 37.668 1.00 86.38 245 PRO A N 1
ATOM 1811 C CA . PRO A 1 245 ? -73.149 0.399 37.373 1.00 86.38 245 PRO A CA 1
ATOM 1812 C C . PRO A 1 245 ? -73.999 1.683 37.321 1.00 86.38 245 PRO A C 1
ATOM 1814 O O . PRO A 1 245 ? -73.741 2.619 38.085 1.00 86.38 245 PRO A O 1
ATOM 1817 N N . PRO A 1 246 ? -75.014 1.744 36.438 1.00 83.12 246 PRO A N 1
ATOM 1818 C CA . PRO A 1 246 ? -75.896 2.898 36.340 1.00 83.12 246 PRO A CA 1
ATOM 1819 C C . PRO A 1 246 ? -76.717 3.080 37.630 1.00 83.12 246 PRO A C 1
ATOM 1821 O O . PRO A 1 246 ? -77.112 2.087 38.247 1.00 83.12 246 PRO A O 1
ATOM 1824 N N . PRO A 1 247 ? -76.989 4.332 38.046 1.00 78.44 247 PRO A N 1
ATOM 1825 C CA . PRO A 1 247 ? -77.829 4.609 39.205 1.00 78.44 247 PRO A CA 1
ATOM 1826 C C . PRO A 1 247 ? -79.250 4.087 38.960 1.00 78.44 247 PRO A C 1
ATOM 1828 O O . PRO A 1 247 ? -79.887 4.441 37.967 1.00 78.44 247 PRO A O 1
ATOM 1831 N N . GLY A 1 248 ? -79.717 3.213 39.855 1.00 77.00 248 GLY A N 1
ATOM 1832 C CA . GLY A 1 248 ? -81.079 2.685 39.837 1.00 77.00 248 GLY A CA 1
ATOM 1833 C C . GLY A 1 248 ? -82.097 3.774 40.172 1.00 77.00 248 GLY A C 1
ATOM 1834 O O . GLY A 1 248 ? -81.885 4.544 41.110 1.00 77.00 248 GLY A O 1
ATOM 1835 N N . PHE A 1 249 ? -83.170 3.821 39.382 1.00 63.50 249 PHE A N 1
ATOM 1836 C CA . PHE A 1 249 ? -84.400 4.557 39.674 1.00 63.50 249 PHE A CA 1
ATOM 1837 C C . PHE A 1 249 ? -85.374 3.674 40.452 1.00 63.50 249 PHE A C 1
ATOM 1839 O O . PHE A 1 249 ? -85.410 2.455 40.158 1.00 63.50 249 PHE A O 1
#

Radius of gyration: 30.7 Å; chains: 1; bounding box: 113×32×83 Å

pLDDT: mean 71.58, std 17.96, range [28.14, 95.06]

Secondary structure (DSSP, 8-state):
------EE------------TT-TT--S--EEETTTEEE--SSEEEESSTTSPPEEE-TTTS-HHHHHHHHS-SS-S-HHHHHHHHHHHHHHHHIIIIIIHHHHHHHHHHHHHHHHHHHHHHHHHHHS-TT--HHHHHHHHHHHHHHHHHHHHHHHHHHHHHHHHHHHHHHHHHHHH----TTS-------------HHHHHHHHHHHHHHHHHHHHHHHHTTSTTSSSSSS------PPPPPPPPPP-

Foldseek 3Di:
DDDFDWAFADDADDDDDDPPPPDPFPAQWWDDQPNPDTDGDHATWTGGGSPDDIDGDHLQPDDLVNCLPVRPPPDPPDVVVSVVVSVRSVVNSCCHPVPQVCLVVLLVVLVVQLVVLVVVLVVCCVPDDNPDDPVNVVSLCSNVVSLVSSLVSLVVNLVVLVVVLVVVQVVLVVQQPDDDPPPNDPDRRDNHHTDGRPVVSVVSVVSNVVSVVSVVVSVVVVVPVVPPVPPDPPPPPPDPPDDDDDDDD

Sequence (249 aa):
MFSQKRRIFLLSLTGCLSTSPGIPGLFLVELQVNRTELIRAVGMCASQSPTSHLKCLPSYSAGESRLADLLLPSNPADPEYAGIMTMLLSLAHALQTKVFHPLLVGSAVLFFLSIISMLLLRRYMKTAVPNASPKTRRLRSAVTVSGQYAFGLAVAAAFSTTQAAGALSFFATSAALSVPASGGSVRPGVAIAIAAGVPLQALQWTVVALLVVLHWSVASMFRTDDKSDQSDDFPSMGMPPPSPPPPGF